Protein AF-A0A0M9ELW1-F1 (afdb_monomer_lite)

Organism: Fusarium langsethiae (NCBI:txid179993)

Structure (mmCIF, N/CA/C/O backbone):
data_AF-A0A0M9ELW1-F1
#
_entry.id   AF-A0A0M9ELW1-F1
#
loop_
_atom_site.group_PDB
_atom_site.id
_atom_site.type_symbol
_atom_site.label_atom_id
_atom_site.label_alt_id
_atom_site.label_comp_id
_atom_site.label_asym_id
_atom_site.label_entity_id
_atom_site.label_seq_id
_atom_site.pdbx_PDB_ins_code
_atom_site.Cartn_x
_atom_site.Cartn_y
_atom_site.Cartn_z
_atom_site.occupancy
_atom_site.B_iso_or_equiv
_atom_site.auth_seq_id
_atom_site.auth_comp_id
_atom_site.auth_asym_id
_atom_site.auth_atom_id
_atom_site.pdbx_PDB_model_num
ATOM 1 N N . MET A 1 1 ? -45.358 5.759 22.487 1.00 37.69 1 MET A N 1
ATOM 2 C CA . MET A 1 1 ? -43.994 6.216 22.149 1.00 37.69 1 MET A CA 1
ATOM 3 C C . MET A 1 1 ? -43.589 5.473 20.893 1.00 37.69 1 MET A C 1
ATOM 5 O O . MET A 1 1 ? -43.202 4.314 20.983 1.00 37.69 1 MET A O 1
ATOM 9 N N . ASP A 1 2 ? -43.796 6.100 19.737 1.00 40.03 2 ASP A N 1
ATOM 10 C CA . ASP A 1 2 ? -43.478 5.505 18.440 1.00 40.03 2 ASP A CA 1
ATOM 11 C C . ASP A 1 2 ? -41.964 5.425 18.257 1.00 40.03 2 ASP A C 1
ATOM 13 O O . ASP A 1 2 ? -41.260 6.438 18.272 1.00 40.03 2 ASP A O 1
ATOM 17 N N . ARG A 1 3 ? -41.457 4.200 18.097 1.00 43.09 3 ARG A N 1
ATOM 18 C CA . ARG A 1 3 ? -40.098 3.952 17.620 1.00 43.09 3 ARG A CA 1
ATOM 19 C C . ARG A 1 3 ? -40.069 4.390 16.154 1.00 43.09 3 ARG A C 1
ATOM 21 O O . ARG A 1 3 ? -40.705 3.751 15.320 1.00 43.09 3 ARG A O 1
ATOM 28 N N . LYS A 1 4 ? -39.380 5.496 15.844 1.00 44.09 4 LYS A N 1
ATOM 29 C CA . LYS A 1 4 ? -39.082 5.855 14.449 1.00 44.09 4 LYS A CA 1
ATOM 30 C C . LYS A 1 4 ? -38.393 4.654 13.784 1.00 44.09 4 LYS A C 1
ATOM 32 O O . LYS A 1 4 ? -37.505 4.083 14.420 1.00 44.09 4 LYS A O 1
ATOM 37 N N . PRO A 1 5 ? -38.780 4.269 12.558 1.00 45.03 5 PRO A N 1
ATOM 38 C CA . PRO A 1 5 ? -38.065 3.236 11.825 1.00 45.03 5 PRO A CA 1
ATOM 39 C C . PRO A 1 5 ? -36.621 3.706 11.638 1.00 45.03 5 PRO A C 1
ATOM 41 O O . PRO A 1 5 ? -36.382 4.806 11.135 1.00 45.03 5 PRO A O 1
ATOM 44 N N . GLU A 1 6 ? -35.675 2.909 12.124 1.00 52.41 6 GLU A N 1
ATOM 45 C CA . GLU A 1 6 ? -34.251 3.128 11.897 1.00 52.41 6 GLU A CA 1
ATOM 46 C C . GLU A 1 6 ? -34.032 3.019 10.384 1.00 52.41 6 GLU A C 1
ATOM 48 O O . GLU A 1 6 ? -34.334 1.991 9.778 1.00 52.41 6 GLU A O 1
ATOM 53 N N . LEU A 1 7 ? -33.647 4.129 9.750 1.00 54.28 7 LEU A N 1
ATOM 54 C CA . LEU A 1 7 ? -33.416 4.166 8.312 1.00 54.28 7 LEU A CA 1
ATOM 55 C C . LEU A 1 7 ? -32.200 3.279 8.025 1.00 54.28 7 LEU A C 1
ATOM 57 O O . LEU A 1 7 ? -31.106 3.591 8.495 1.00 54.28 7 LEU A O 1
ATOM 61 N N . ASP A 1 8 ? -32.387 2.193 7.278 1.00 60.75 8 ASP A N 1
ATOM 62 C CA . ASP A 1 8 ? -31.280 1.339 6.847 1.00 60.75 8 ASP A CA 1
ATOM 63 C C . ASP A 1 8 ? -30.426 2.088 5.809 1.00 60.75 8 ASP A C 1
ATOM 65 O O . ASP A 1 8 ? -30.716 2.128 4.610 1.00 60.75 8 ASP A O 1
ATOM 69 N N . ILE A 1 9 ? -29.403 2.771 6.320 1.00 64.69 9 ILE A N 1
ATOM 70 C CA . ILE A 1 9 ? -28.467 3.607 5.565 1.00 64.69 9 ILE A CA 1
ATOM 71 C C . ILE A 1 9 ? -27.374 2.796 4.862 1.00 64.69 9 ILE A C 1
ATOM 73 O O . ILE A 1 9 ? -26.646 3.372 4.053 1.00 64.69 9 ILE A O 1
ATOM 77 N N . ALA A 1 10 ? -27.287 1.478 5.084 1.00 59.66 10 ALA A N 1
ATOM 78 C CA . ALA A 1 10 ? -26.292 0.614 4.440 1.00 59.66 10 ALA A CA 1
ATOM 79 C C . ALA A 1 10 ? -26.394 0.613 2.909 1.00 59.66 10 ALA A C 1
ATOM 81 O O . ALA A 1 10 ? -25.396 0.446 2.216 1.00 59.66 10 ALA A O 1
ATOM 82 N N . ASN A 1 11 ? -27.580 0.897 2.365 1.00 60.06 11 ASN A N 1
ATOM 83 C CA . ASN A 1 11 ? -27.783 1.014 0.919 1.00 60.06 11 ASN A CA 1
ATOM 84 C C . ASN A 1 11 ? -27.235 2.318 0.310 1.00 60.06 11 ASN A C 1
ATOM 86 O O . ASN A 1 11 ? -27.166 2.435 -0.913 1.00 60.06 11 ASN A O 1
ATOM 90 N N . PHE A 1 12 ? -26.876 3.310 1.132 1.00 62.19 12 PHE A N 1
ATOM 91 C CA . PHE A 1 12 ? -26.510 4.659 0.682 1.00 62.19 12 PHE A CA 1
ATOM 92 C C . PHE A 1 12 ? -25.107 5.104 1.122 1.00 62.19 12 PHE A C 1
ATOM 94 O O . PHE A 1 12 ? -24.663 6.179 0.719 1.00 62.19 12 PHE A O 1
ATOM 101 N N . VAL A 1 13 ? -24.419 4.313 1.950 1.00 67.94 13 VAL A N 1
ATOM 102 C CA . VAL A 1 13 ? -23.147 4.667 2.601 1.00 67.94 13 VAL A CA 1
ATOM 103 C C . VAL A 1 13 ? -22.142 3.530 2.410 1.00 67.94 13 VAL A C 1
ATOM 105 O O . VAL A 1 13 ? -22.539 2.368 2.365 1.00 67.94 13 VAL A O 1
ATOM 108 N N . SER A 1 14 ? -20.849 3.851 2.282 1.00 60.88 14 SER A N 1
ATOM 109 C CA . SER A 1 14 ? -19.788 2.840 2.234 1.00 60.88 14 SER A CA 1
ATOM 110 C C . SER A 1 14 ? -19.774 2.006 3.521 1.00 60.88 14 SER A C 1
ATOM 112 O O . SER A 1 14 ? -19.946 2.520 4.629 1.00 60.88 14 SER A O 1
ATOM 114 N N . VAL A 1 15 ? -19.592 0.698 3.348 1.00 64.44 15 VAL A N 1
ATOM 115 C CA . VAL A 1 15 ? -19.399 -0.270 4.431 1.00 64.44 15 VAL A CA 1
ATOM 116 C C . VAL A 1 15 ? -17.934 -0.683 4.490 1.00 64.44 15 VAL A C 1
ATOM 118 O O . VAL A 1 15 ? -17.276 -0.781 3.452 1.00 64.44 15 VAL A O 1
ATOM 121 N N . ASP A 1 16 ? -17.423 -0.888 5.699 1.00 63.47 16 ASP A N 1
ATOM 122 C CA . ASP A 1 16 ? -16.046 -1.321 5.933 1.00 63.47 16 ASP A CA 1
ATOM 123 C C . ASP A 1 16 ? -15.840 -2.835 5.717 1.00 63.47 16 ASP A C 1
ATOM 125 O O . ASP A 1 16 ? -16.751 -3.561 5.314 1.00 63.47 16 ASP A O 1
ATOM 129 N N . ASP A 1 17 ? -14.625 -3.322 5.995 1.00 54.69 17 ASP A N 1
ATOM 130 C CA . ASP A 1 17 ? -14.229 -4.736 5.870 1.00 54.69 17 ASP A CA 1
ATOM 131 C C . ASP A 1 17 ? -15.099 -5.691 6.715 1.00 54.69 17 ASP A C 1
ATOM 133 O O . ASP A 1 17 ? -15.169 -6.885 6.419 1.00 54.69 17 ASP A O 1
ATOM 137 N N . SER A 1 18 ? -15.780 -5.174 7.744 1.00 59.97 18 SER A N 1
ATOM 138 C CA . SER A 1 18 ? -16.730 -5.908 8.588 1.00 59.97 18 SER A CA 1
ATOM 139 C C . SER A 1 18 ? -18.188 -5.796 8.130 1.00 59.97 18 SER A C 1
ATOM 141 O O . SER A 1 18 ? -19.053 -6.454 8.705 1.00 59.97 18 SER A O 1
ATOM 143 N N . GLY A 1 19 ? -18.470 -5.023 7.078 1.00 62.03 19 GLY A N 1
ATOM 144 C CA . GLY A 1 19 ? -19.820 -4.783 6.570 1.00 62.03 19 GLY A CA 1
ATOM 145 C C . GLY A 1 19 ? -20.595 -3.701 7.330 1.00 62.03 19 GLY A C 1
ATOM 146 O O . GLY A 1 19 ? -21.802 -3.578 7.131 1.00 62.03 19 GLY A O 1
ATOM 147 N N . GLU A 1 20 ? -19.932 -2.914 8.180 1.00 63.66 20 GLU A N 1
ATOM 148 C CA . GLU A 1 20 ? -20.555 -1.874 9.002 1.00 63.66 20 GLU A CA 1
ATOM 149 C C . GLU A 1 20 ? -20.472 -0.498 8.326 1.00 63.66 20 GLU A C 1
ATOM 151 O O . GLU A 1 20 ? -19.464 -0.138 7.715 1.00 63.66 20 GLU A O 1
ATOM 156 N N . THR A 1 21 ? -21.536 0.306 8.441 1.00 64.56 21 THR A N 1
ATOM 157 C CA . THR A 1 21 ? -21.545 1.692 7.945 1.00 64.56 21 THR A CA 1
ATOM 158 C C . THR A 1 21 ? -20.878 2.623 8.947 1.00 64.56 21 THR A C 1
ATOM 160 O O . THR A 1 21 ? -21.349 2.744 10.084 1.00 64.56 21 THR A O 1
ATOM 163 N N . ASN A 1 22 ? -19.861 3.365 8.512 1.00 65.88 22 ASN A N 1
ATOM 164 C CA . ASN A 1 22 ? -19.173 4.330 9.364 1.00 65.88 22 ASN A CA 1
ATOM 165 C C . ASN A 1 22 ? -19.540 5.778 9.008 1.00 65.88 22 ASN A C 1
ATOM 167 O O . ASN A 1 22 ? -19.619 6.165 7.845 1.00 65.88 22 ASN A O 1
ATOM 171 N N . SER A 1 23 ? -19.753 6.606 10.035 1.00 68.75 23 SER A N 1
ATOM 172 C CA . SER A 1 23 ? -19.953 8.054 9.897 1.00 68.75 23 SER A CA 1
ATOM 173 C C . SER A 1 23 ? -18.947 8.796 10.771 1.00 68.75 23 SER A C 1
ATOM 175 O O . SER A 1 23 ? -18.926 8.596 11.989 1.00 68.75 23 SER A O 1
ATOM 177 N N . PHE A 1 24 ? -18.141 9.671 10.172 1.00 72.44 24 PHE A N 1
ATOM 178 C CA . PHE A 1 24 ? -17.023 10.310 10.863 1.00 72.44 24 PHE A CA 1
ATOM 179 C C . PHE A 1 24 ? -17.321 11.768 11.223 1.00 72.44 24 PHE A C 1
ATOM 181 O O . PHE A 1 24 ? -17.518 12.613 10.351 1.00 72.44 24 PHE A O 1
ATOM 188 N N . GLY A 1 25 ? -17.315 12.049 12.528 1.00 69.69 25 GLY A N 1
ATOM 189 C CA . GLY A 1 25 ? -17.306 13.401 13.087 1.00 69.69 25 GLY A CA 1
ATOM 190 C C . GLY A 1 25 ? -18.585 14.234 12.889 1.00 69.69 25 GLY A C 1
ATOM 191 O O . GLY A 1 25 ? -19.488 13.858 12.145 1.00 69.69 25 GLY A O 1
ATOM 192 N N . PRO A 1 26 ? -18.661 15.408 13.540 1.00 67.56 26 PRO A N 1
ATOM 193 C CA . PRO A 1 26 ? -19.858 16.257 13.573 1.00 67.56 26 PRO A CA 1
ATOM 194 C C . PRO A 1 26 ? -20.234 16.881 12.221 1.00 67.56 26 PRO A C 1
ATOM 196 O O . PRO A 1 26 ? -21.348 17.372 12.068 1.00 67.56 26 PRO A O 1
ATOM 199 N N . SER A 1 27 ? -19.331 16.856 11.238 1.00 70.69 27 SER A N 1
ATOM 200 C CA . SER A 1 27 ? -19.594 17.337 9.877 1.00 70.69 27 SER A CA 1
ATOM 201 C C . SER A 1 27 ? -20.465 16.377 9.054 1.00 70.69 27 SER A C 1
ATOM 203 O O . SER A 1 27 ? -20.984 16.774 8.013 1.00 70.69 27 SER A O 1
ATOM 205 N N . SER A 1 28 ? -20.627 15.119 9.486 1.00 75.69 28 SER A N 1
ATOM 206 C CA . SER A 1 28 ? -21.486 14.146 8.808 1.00 75.69 28 SER A CA 1
ATOM 207 C C . SER A 1 28 ? -22.939 14.274 9.264 1.00 75.69 28 SER A C 1
ATOM 209 O O . SER A 1 28 ? -23.232 14.238 10.456 1.00 75.69 28 SER A O 1
ATOM 211 N N . ALA A 1 29 ? -23.878 14.324 8.315 1.00 71.88 29 ALA A N 1
ATOM 212 C CA . ALA A 1 29 ? -25.317 14.298 8.608 1.00 71.88 29 ALA A CA 1
ATOM 213 C C . ALA A 1 29 ? -25.785 12.977 9.255 1.00 71.88 29 ALA A C 1
ATOM 215 O O . ALA A 1 29 ? -26.884 12.910 9.802 1.00 71.88 29 ALA A O 1
ATOM 216 N N . LEU A 1 30 ? -24.953 11.934 9.188 1.00 72.75 30 LEU A N 1
ATOM 217 C CA . LEU A 1 30 ? -25.190 10.623 9.794 1.00 72.75 30 LEU A CA 1
ATOM 218 C C . LEU A 1 30 ? -24.556 10.495 11.185 1.00 72.75 30 LEU A C 1
ATOM 220 O O . LEU A 1 30 ? -24.739 9.480 11.856 1.00 72.75 30 LEU A O 1
ATOM 224 N N . TYR A 1 31 ? -23.815 11.513 11.631 1.00 67.88 31 TYR A N 1
ATOM 225 C CA . TYR A 1 31 ? -23.173 11.504 12.933 1.00 67.88 31 TYR A CA 1
ATOM 226 C C . TYR A 1 31 ? -24.215 11.497 14.047 1.00 67.88 31 TYR A C 1
ATOM 228 O O . TYR A 1 31 ? -24.987 12.443 14.207 1.00 67.88 31 TYR A O 1
ATOM 236 N N . ASN A 1 32 ? -24.215 10.431 14.847 1.00 68.19 32 ASN A N 1
ATOM 237 C CA . ASN A 1 32 ? -25.073 10.310 16.017 1.00 68.19 32 ASN A CA 1
ATOM 238 C C . ASN A 1 32 ? -24.249 10.500 17.309 1.00 68.19 32 ASN A C 1
ATOM 240 O O . ASN A 1 32 ? -23.558 9.565 17.733 1.00 68.19 32 ASN A O 1
ATOM 244 N N . PRO A 1 33 ? -24.355 11.663 17.984 1.00 59.62 33 PRO A N 1
ATOM 245 C CA . PRO A 1 33 ? -23.641 11.931 19.233 1.00 59.62 33 PRO A CA 1
ATOM 246 C C . PRO A 1 33 ? -24.034 10.980 20.370 1.00 59.62 33 PRO A C 1
ATOM 248 O O . PRO A 1 33 ? -23.264 10.786 21.298 1.00 59.62 33 PRO A O 1
ATOM 251 N N . ALA A 1 34 ? -25.221 10.367 20.321 1.00 58.03 34 ALA A N 1
ATOM 252 C CA . ALA A 1 34 ? -25.665 9.430 21.353 1.00 58.03 34 ALA A CA 1
ATOM 253 C C . ALA A 1 34 ? -25.007 8.044 21.219 1.00 58.03 34 ALA A C 1
ATOM 255 O O . ALA A 1 34 ? -24.846 7.345 22.217 1.00 58.03 34 ALA A O 1
ATOM 256 N N . ARG A 1 35 ? -24.608 7.650 19.998 1.00 56.53 35 ARG A N 1
ATOM 257 C CA . ARG A 1 35 ? -23.871 6.399 19.724 1.00 56.53 35 ARG A CA 1
ATOM 258 C C . ARG A 1 35 ? -22.390 6.550 20.096 1.00 56.53 35 ARG A C 1
ATOM 260 O O . ARG A 1 35 ? -21.769 5.623 20.604 1.00 56.53 35 ARG A O 1
ATOM 267 N N . ASN A 1 36 ? -21.859 7.758 19.918 1.00 52.06 36 ASN A N 1
ATOM 268 C CA . ASN A 1 36 ? -20.535 8.183 20.357 1.00 52.06 36 ASN A CA 1
ATOM 269 C C . ASN A 1 36 ? -20.651 8.955 21.680 1.00 52.06 36 ASN A C 1
ATOM 271 O O . ASN A 1 36 ? -20.461 10.167 21.704 1.00 52.06 36 ASN A O 1
ATOM 275 N N . GLY A 1 37 ? -21.018 8.252 22.760 1.00 45.81 37 GLY A N 1
ATOM 276 C CA . GLY A 1 37 ? -21.132 8.838 24.101 1.00 45.81 37 GLY A CA 1
ATOM 277 C C . GLY A 1 37 ? -19.870 9.610 24.524 1.00 45.81 37 GLY A C 1
ATOM 278 O O . GLY A 1 37 ? -18.810 9.391 23.937 1.00 45.81 37 GLY A O 1
ATOM 279 N N . PRO A 1 38 ? -19.974 10.508 25.527 1.00 42.91 38 PRO A N 1
ATOM 280 C CA . PRO A 1 38 ? -18.872 11.377 25.930 1.00 42.91 38 PRO A CA 1
ATOM 281 C C . PRO A 1 38 ? -17.619 10.542 26.169 1.00 42.91 38 PRO A C 1
ATOM 283 O O . PRO A 1 38 ? -17.693 9.549 26.899 1.00 42.91 38 PRO A O 1
ATOM 286 N N . ASP A 1 39 ? -16.511 10.944 25.538 1.00 46.88 39 ASP A N 1
ATOM 287 C CA . ASP A 1 39 ? -15.194 10.342 25.716 1.00 46.88 39 ASP A CA 1
ATOM 288 C C . ASP A 1 39 ? -14.916 10.257 27.214 1.00 46.88 39 ASP A C 1
ATOM 290 O O . ASP A 1 39 ? -14.542 11.236 27.865 1.00 46.88 39 ASP A O 1
ATOM 294 N N . LYS A 1 40 ? -15.142 9.080 27.805 1.00 42.59 40 LYS A N 1
ATOM 295 C CA . LYS A 1 40 ? -14.549 8.809 29.101 1.00 42.59 40 LYS A CA 1
ATOM 296 C C . LYS A 1 40 ? -13.057 8.809 28.817 1.00 42.59 40 LYS A C 1
ATOM 298 O O . LYS A 1 40 ? -12.644 8.041 27.944 1.00 42.59 40 LYS A O 1
ATOM 303 N N . PRO A 1 41 ? -12.255 9.640 29.503 1.00 41.84 41 PRO A N 1
ATOM 304 C CA . PRO A 1 41 ? -10.819 9.505 29.413 1.00 41.84 41 PRO A CA 1
ATOM 305 C C . PRO A 1 41 ? -10.528 8.073 29.842 1.00 41.84 41 PRO A C 1
ATOM 307 O O . PRO A 1 41 ? -10.702 7.713 31.007 1.00 41.84 41 PRO A O 1
ATOM 310 N N . THR A 1 42 ? -10.203 7.227 28.865 1.00 50.00 42 THR A N 1
ATOM 311 C CA . THR A 1 42 ? -9.715 5.886 29.135 1.00 50.00 42 THR A CA 1
ATOM 312 C C . THR A 1 42 ? -8.375 6.156 29.771 1.00 50.00 42 THR A C 1
ATOM 314 O O . THR A 1 42 ? -7.422 6.544 29.097 1.00 50.00 42 THR A O 1
ATOM 317 N N . GLN A 1 43 ? -8.360 6.147 31.100 1.00 47.75 43 GLN A N 1
ATOM 318 C CA . GLN A 1 43 ? -7.150 6.334 31.862 1.00 47.75 43 GLN A CA 1
ATOM 319 C C . GLN A 1 43 ? -6.269 5.160 31.456 1.00 47.75 43 GLN A C 1
ATOM 321 O O . GLN A 1 43 ? -6.557 4.014 31.790 1.00 47.75 43 GLN A O 1
ATOM 326 N N . CYS A 1 44 ? -5.301 5.453 30.593 1.00 54.88 44 CYS A N 1
ATOM 327 C CA . CYS A 1 44 ? -4.387 4.485 30.028 1.00 54.88 44 CYS A CA 1
ATOM 328 C C . CYS A 1 44 ? -3.550 3.960 31.196 1.00 54.88 44 CYS A C 1
ATOM 330 O O . CYS A 1 44 ? -2.597 4.608 31.627 1.00 54.88 44 CYS A O 1
ATOM 332 N N . ASP A 1 45 ? -3.999 2.862 31.802 1.00 68.56 45 ASP A N 1
ATOM 333 C CA . ASP A 1 45 ? -3.309 2.226 32.914 1.00 68.56 45 ASP A CA 1
ATOM 334 C C . ASP A 1 45 ? -1.946 1.765 32.388 1.00 68.56 45 ASP A C 1
ATOM 336 O O . ASP A 1 45 ? -1.873 1.034 31.395 1.00 68.56 45 ASP A O 1
ATOM 340 N N . SER A 1 46 ? -0.855 2.214 33.012 1.00 73.75 46 SER A N 1
ATOM 341 C CA . SER A 1 46 ? 0.507 1.839 32.607 1.00 73.75 46 SER A CA 1
ATOM 342 C C . SER A 1 46 ? 0.671 0.318 32.555 1.00 73.75 46 SER A C 1
ATOM 344 O O . SER A 1 46 ? 1.379 -0.206 31.696 1.00 73.75 46 SER A O 1
ATOM 346 N N . THR A 1 47 ? -0.063 -0.390 33.413 1.00 77.75 47 THR A N 1
ATOM 347 C CA . THR A 1 47 ? -0.138 -1.850 33.462 1.00 77.75 47 THR A CA 1
ATOM 348 C C . THR A 1 47 ? -0.792 -2.440 32.210 1.00 77.75 47 THR A C 1
ATOM 350 O O . THR A 1 47 ? -0.332 -3.448 31.677 1.00 77.75 47 THR A O 1
ATOM 353 N N . TRP A 1 48 ? -1.856 -1.811 31.702 1.00 77.06 48 TRP A N 1
ATOM 354 C CA . TRP A 1 48 ? -2.534 -2.246 30.479 1.00 77.06 48 TRP A CA 1
ATOM 355 C C . TRP A 1 48 ? -1.642 -2.056 29.250 1.00 77.06 4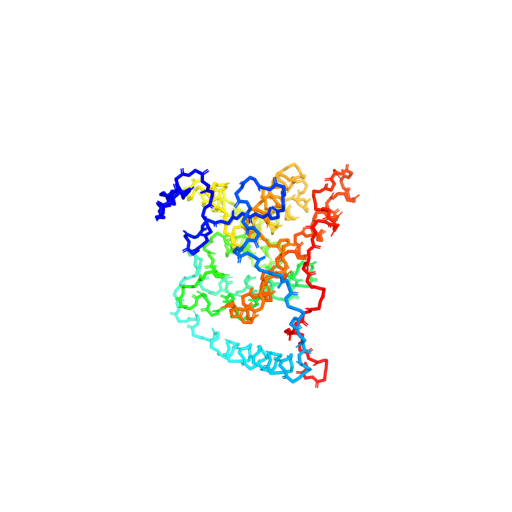8 TRP A C 1
ATOM 357 O O . TRP A 1 48 ? -1.510 -2.979 28.446 1.00 77.06 48 TRP A O 1
ATOM 367 N N . VAL A 1 49 ? -0.978 -0.900 29.141 1.00 78.50 49 VAL A N 1
ATOM 368 C CA . VAL A 1 49 ? -0.031 -0.616 28.050 1.00 78.50 49 VAL A CA 1
ATOM 369 C C . VAL A 1 49 ? 1.072 -1.667 28.014 1.00 78.50 49 VAL A C 1
ATOM 371 O O . VAL A 1 49 ? 1.366 -2.220 26.956 1.00 78.50 49 VAL A O 1
ATOM 374 N N . GLU A 1 50 ? 1.653 -1.980 29.170 1.00 81.62 50 GLU A N 1
ATOM 375 C CA . GLU A 1 50 ? 2.709 -2.982 29.290 1.00 81.62 50 GLU A CA 1
ATOM 376 C C . GLU A 1 50 ? 2.227 -4.385 28.886 1.00 81.62 50 GLU A C 1
ATOM 378 O O . GLU A 1 50 ? 2.904 -5.094 28.140 1.00 81.62 50 GLU A O 1
ATOM 383 N N . ASN A 1 51 ? 1.014 -4.773 29.285 1.00 82.31 51 ASN A N 1
ATOM 384 C CA . ASN A 1 51 ? 0.414 -6.044 28.872 1.00 82.31 51 ASN A CA 1
ATOM 385 C C . ASN A 1 51 ? 0.216 -6.127 27.350 1.00 82.31 51 ASN A C 1
ATOM 387 O O . ASN A 1 51 ? 0.486 -7.169 26.747 1.00 82.31 51 ASN A O 1
ATOM 391 N N . VAL A 1 52 ? -0.219 -5.033 26.716 1.00 81.94 52 VAL A N 1
ATOM 392 C CA . VAL A 1 52 ? -0.365 -4.957 25.257 1.00 81.94 52 VAL A CA 1
ATOM 393 C C . VAL A 1 52 ? 0.989 -5.113 24.564 1.00 81.94 52 VAL A C 1
ATOM 395 O O . VAL A 1 52 ? 1.104 -5.941 23.659 1.00 81.94 52 VAL A O 1
ATOM 398 N N . LYS A 1 53 ? 2.021 -4.389 25.018 1.00 83.25 53 LYS A N 1
ATOM 399 C CA . LYS A 1 53 ? 3.391 -4.502 24.485 1.00 83.25 53 LYS A CA 1
ATOM 400 C C . LYS A 1 53 ? 3.904 -5.939 24.564 1.00 83.25 53 LYS A C 1
ATOM 402 O O . LYS A 1 53 ? 4.319 -6.508 23.555 1.00 83.25 53 LYS A O 1
ATOM 407 N N . ASN A 1 54 ? 3.799 -6.557 25.740 1.00 83.50 54 ASN A N 1
ATOM 408 C CA . ASN A 1 54 ? 4.246 -7.931 25.963 1.00 83.50 54 ASN A CA 1
ATOM 409 C C . ASN A 1 54 ? 3.500 -8.933 25.072 1.00 83.50 54 ASN A C 1
ATOM 411 O O . ASN A 1 54 ? 4.120 -9.830 24.499 1.00 83.50 54 ASN A O 1
ATOM 415 N N . SER A 1 55 ? 2.189 -8.751 24.878 1.00 83.75 55 SER A N 1
ATOM 416 C CA . SER A 1 55 ? 1.413 -9.586 23.958 1.00 83.75 55 SER A CA 1
ATOM 417 C C . SER A 1 55 ? 1.859 -9.428 22.503 1.00 83.75 55 SER A C 1
ATOM 419 O O . SER A 1 55 ? 1.944 -10.431 21.796 1.00 83.75 55 SER A O 1
ATOM 421 N N . LEU A 1 56 ? 2.133 -8.204 22.041 1.00 83.88 56 LEU A N 1
ATOM 422 C CA . LEU A 1 56 ? 2.590 -7.948 20.671 1.00 83.88 56 LEU A CA 1
ATOM 423 C C . LEU A 1 56 ? 3.970 -8.567 20.420 1.00 83.88 56 LEU A C 1
ATOM 425 O O . LEU A 1 56 ? 4.166 -9.225 19.399 1.00 83.88 56 LEU A O 1
ATOM 429 N N . ILE A 1 57 ? 4.895 -8.439 21.375 1.00 84.31 57 ILE A N 1
ATOM 430 C CA . ILE A 1 57 ? 6.235 -9.042 21.301 1.00 84.31 57 ILE A CA 1
ATOM 431 C C . ILE A 1 57 ? 6.142 -10.573 21.258 1.00 84.31 57 ILE A C 1
ATOM 433 O O . ILE A 1 57 ? 6.755 -11.208 20.396 1.00 84.31 57 ILE A O 1
ATOM 437 N N . ALA A 1 58 ? 5.347 -11.177 22.147 1.00 82.62 58 ALA A N 1
ATOM 438 C CA . ALA A 1 58 ? 5.157 -12.625 22.177 1.00 82.62 58 ALA A CA 1
ATOM 439 C C . ALA A 1 58 ? 4.546 -13.145 20.865 1.00 82.62 58 ALA A C 1
ATOM 441 O O . ALA A 1 58 ? 5.041 -14.117 20.289 1.00 82.62 58 ALA A O 1
ATOM 442 N N . ASN A 1 59 ? 3.521 -12.460 20.346 1.00 82.75 59 ASN A N 1
ATOM 443 C CA . ASN A 1 59 ? 2.910 -12.796 19.062 1.00 82.75 59 ASN A CA 1
ATOM 444 C C . ASN A 1 59 ? 3.918 -12.678 17.913 1.00 82.75 59 ASN A C 1
ATOM 446 O O . ASN A 1 59 ? 3.997 -13.582 17.083 1.00 82.75 59 ASN A O 1
ATOM 450 N N . ALA A 1 60 ? 4.731 -11.619 17.881 1.00 83.06 60 ALA A N 1
ATOM 451 C CA . ALA A 1 60 ? 5.757 -11.436 16.859 1.00 83.06 60 ALA A CA 1
ATOM 452 C C . ALA A 1 60 ? 6.791 -12.574 16.854 1.00 83.06 60 ALA A C 1
ATOM 454 O O . ALA A 1 60 ? 7.121 -13.099 15.787 1.00 83.06 60 ALA A O 1
ATOM 455 N N . ALA A 1 61 ? 7.260 -12.997 18.032 1.00 82.44 61 ALA A N 1
ATOM 456 C CA . ALA A 1 61 ? 8.197 -14.111 18.165 1.00 82.44 61 ALA A CA 1
ATOM 457 C C . ALA A 1 61 ? 7.589 -15.442 17.683 1.00 82.44 61 ALA A C 1
ATOM 459 O O . ALA A 1 61 ? 8.231 -16.183 16.934 1.00 82.44 61 ALA A O 1
ATOM 460 N N . LEU A 1 62 ? 6.334 -15.719 18.056 1.00 81.94 62 LEU A N 1
ATOM 461 C CA . LEU A 1 62 ? 5.609 -16.914 17.618 1.00 81.94 62 LEU A CA 1
ATOM 462 C C . LEU A 1 62 ? 5.414 -16.937 16.101 1.00 81.94 62 LEU A C 1
ATOM 464 O O . LEU A 1 62 ? 5.725 -17.941 15.463 1.00 81.94 62 LEU A O 1
ATOM 468 N N . GLN A 1 63 ? 4.950 -15.834 15.508 1.00 80.75 63 GLN A N 1
ATOM 469 C CA . GLN A 1 63 ? 4.727 -15.772 14.062 1.00 80.75 63 GLN A CA 1
ATOM 470 C C . GLN A 1 63 ? 6.026 -15.948 13.281 1.00 80.75 63 GLN A C 1
ATOM 472 O O . GLN A 1 63 ? 6.043 -16.686 12.300 1.00 80.75 63 GLN A O 1
ATOM 477 N N . ARG A 1 64 ? 7.135 -15.367 13.760 1.00 80.38 64 ARG A N 1
ATOM 478 C CA . ARG A 1 64 ? 8.455 -15.562 13.150 1.00 80.38 64 ARG A CA 1
ATOM 479 C C . ARG A 1 64 ? 8.878 -17.028 13.156 1.00 80.38 64 ARG A C 1
ATOM 481 O O . ARG A 1 64 ? 9.436 -17.500 12.169 1.00 80.38 64 ARG A O 1
ATOM 488 N N . HIS A 1 65 ? 8.607 -17.752 14.244 1.00 79.12 65 HIS A N 1
ATOM 489 C CA . HIS A 1 65 ? 8.869 -19.186 14.288 1.00 79.12 65 HIS A CA 1
ATOM 490 C C . HIS A 1 65 ? 8.026 -19.926 13.252 1.00 79.12 65 HIS A C 1
ATOM 492 O O . HIS A 1 65 ? 8.552 -20.800 12.590 1.00 79.12 65 HIS A O 1
ATOM 498 N N . LEU A 1 66 ? 6.760 -19.567 13.052 1.00 79.62 66 LEU A N 1
ATOM 499 C CA . LEU A 1 66 ? 5.884 -20.274 12.117 1.00 79.62 66 LEU A CA 1
ATOM 500 C C . LEU A 1 66 ? 6.253 -20.069 10.640 1.00 79.62 66 LEU A C 1
ATOM 502 O O . LEU A 1 66 ? 5.847 -20.888 9.816 1.00 79.62 66 LEU A O 1
ATOM 506 N N . GLU A 1 67 ? 7.045 -19.050 10.283 1.00 82.06 67 GLU A N 1
ATOM 507 C CA . GLU A 1 67 ? 7.383 -18.711 8.888 1.00 82.06 67 GLU A CA 1
ATOM 508 C C . GLU A 1 67 ? 7.973 -19.890 8.086 1.00 82.06 67 GLU A C 1
ATOM 510 O O . GLU A 1 67 ? 7.732 -19.971 6.880 1.00 82.06 67 GLU A O 1
ATOM 515 N N . TYR A 1 68 ? 8.656 -20.859 8.722 1.00 79.94 68 TYR A N 1
ATOM 516 C CA . TYR A 1 68 ? 9.187 -22.047 8.023 1.00 79.94 68 TYR A CA 1
ATOM 517 C C . TYR A 1 68 ? 8.097 -22.868 7.320 1.00 79.94 68 TYR A C 1
ATOM 519 O O . TYR A 1 68 ? 8.378 -23.567 6.346 1.00 79.94 68 TYR A O 1
ATOM 527 N N . GLY A 1 69 ? 6.850 -22.803 7.802 1.00 83.50 69 GLY A N 1
ATOM 528 C CA . GLY A 1 69 ? 5.721 -23.518 7.217 1.00 83.50 69 GLY A CA 1
ATOM 529 C C . GLY A 1 69 ? 5.405 -23.070 5.790 1.00 83.50 69 GLY A C 1
ATOM 530 O O . GLY A 1 69 ? 4.954 -23.888 4.990 1.00 83.50 69 GLY A O 1
ATOM 531 N N . LEU A 1 70 ? 5.715 -21.815 5.443 1.00 84.12 70 LEU A N 1
ATOM 532 C CA . LEU A 1 70 ? 5.434 -21.242 4.123 1.00 84.12 70 LEU A CA 1
ATOM 533 C C . LEU A 1 70 ? 6.211 -21.934 3.002 1.00 84.12 70 LEU A C 1
ATOM 535 O O . LEU A 1 70 ? 5.690 -22.075 1.899 1.00 84.12 70 LEU A O 1
ATOM 539 N N . MET A 1 71 ? 7.405 -22.454 3.303 1.00 83.81 71 MET A N 1
ATOM 540 C CA . MET A 1 71 ? 8.258 -23.161 2.338 1.00 83.81 71 MET A CA 1
ATOM 541 C C . MET A 1 71 ? 7.638 -24.471 1.828 1.00 83.81 71 MET A C 1
ATOM 543 O O . MET A 1 71 ? 8.112 -25.037 0.849 1.00 83.81 71 MET A O 1
ATOM 547 N N . LYS A 1 72 ? 6.571 -24.966 2.472 1.00 87.62 72 LYS A N 1
ATOM 548 C CA . LYS A 1 72 ? 5.835 -26.159 2.026 1.00 87.62 72 LYS A CA 1
ATOM 549 C C . LYS A 1 72 ? 4.912 -25.883 0.837 1.00 87.62 72 LYS A C 1
ATOM 551 O O . LYS A 1 72 ? 4.525 -26.824 0.148 1.00 87.62 72 LYS A O 1
ATOM 556 N N . HIS A 1 73 ? 4.529 -24.629 0.604 1.00 88.12 73 HIS A N 1
ATOM 557 C CA . HIS A 1 73 ? 3.695 -24.262 -0.537 1.00 88.12 73 HIS A CA 1
ATOM 558 C C . HIS A 1 73 ? 4.546 -24.175 -1.805 1.00 88.12 73 HIS A C 1
ATOM 560 O O . HIS A 1 73 ? 5.679 -23.704 -1.761 1.00 88.12 73 HIS A O 1
ATOM 566 N N . SER A 1 74 ? 4.002 -24.582 -2.953 1.00 92.19 74 SER A N 1
ATOM 567 C CA . SER A 1 74 ? 4.691 -24.453 -4.247 1.00 92.19 74 SER A CA 1
ATOM 568 C C . SER A 1 74 ? 4.736 -23.005 -4.745 1.00 92.19 74 SER A C 1
ATOM 570 O O . SER A 1 74 ? 5.717 -22.585 -5.362 1.00 92.19 74 SER A O 1
ATOM 572 N N . THR A 1 75 ? 3.683 -22.234 -4.462 1.00 94.44 75 THR A N 1
ATOM 573 C CA . THR A 1 75 ? 3.560 -20.833 -4.873 1.00 94.44 75 THR A CA 1
ATOM 574 C C . THR A 1 75 ? 2.920 -19.967 -3.797 1.00 94.44 75 THR A C 1
ATOM 576 O O . THR A 1 75 ? 2.008 -20.416 -3.103 1.00 94.44 75 THR A O 1
ATOM 579 N N . ILE A 1 76 ? 3.300 -18.692 -3.763 1.00 93.69 76 ILE A N 1
ATOM 580 C CA . ILE A 1 76 ? 2.684 -17.629 -2.969 1.00 93.69 76 ILE A CA 1
ATOM 581 C C . ILE A 1 76 ? 2.184 -16.547 -3.930 1.00 93.69 76 ILE A C 1
ATOM 583 O O . ILE A 1 76 ? 2.965 -15.986 -4.694 1.00 93.69 76 ILE A O 1
ATOM 587 N N . ALA A 1 77 ? 0.879 -16.254 -3.909 1.00 92.44 77 ALA A N 1
ATOM 588 C CA . ALA A 1 77 ? 0.251 -15.246 -4.779 1.00 92.44 77 ALA A CA 1
ATOM 589 C C . ALA A 1 77 ? 0.559 -15.419 -6.287 1.00 92.44 77 ALA A C 1
ATOM 591 O O . ALA A 1 77 ? 0.648 -14.437 -7.024 1.00 92.44 77 ALA A O 1
ATOM 592 N N . GLY A 1 78 ? 0.711 -16.670 -6.740 1.00 91.75 78 GLY A N 1
ATOM 593 C CA . GLY A 1 78 ? 1.044 -17.018 -8.128 1.00 91.75 78 GLY A CA 1
ATOM 594 C C . GLY A 1 78 ? 2.542 -16.997 -8.461 1.00 91.75 78 GLY A C 1
ATOM 595 O O . GLY A 1 78 ? 2.904 -17.219 -9.610 1.00 91.75 78 GLY A O 1
ATOM 596 N N . VAL A 1 79 ? 3.412 -16.758 -7.476 1.00 95.44 79 VAL A N 1
ATOM 597 C CA . VAL A 1 79 ? 4.874 -16.692 -7.635 1.00 95.44 79 VAL A CA 1
ATOM 598 C C . VAL A 1 79 ? 5.518 -17.914 -6.979 1.00 95.44 79 VAL A C 1
ATOM 600 O O . VAL A 1 79 ? 5.070 -18.288 -5.894 1.00 95.44 79 VAL A O 1
ATOM 603 N N . PRO A 1 80 ? 6.564 -18.536 -7.560 1.00 95.81 80 PRO A N 1
ATOM 604 C CA . PRO A 1 80 ? 7.300 -19.606 -6.890 1.00 95.81 80 PRO A CA 1
ATOM 605 C C . PRO A 1 80 ? 7.729 -19.188 -5.482 1.00 95.81 80 PRO A C 1
ATOM 607 O O . PRO A 1 80 ? 8.286 -18.103 -5.302 1.00 95.81 80 PRO A O 1
ATOM 610 N N . THR A 1 81 ? 7.467 -20.040 -4.489 1.00 95.06 81 THR A N 1
ATOM 611 C CA . THR A 1 81 ? 7.651 -19.706 -3.066 1.00 95.06 81 THR A CA 1
ATOM 612 C C . THR A 1 81 ? 9.055 -19.198 -2.747 1.00 95.06 81 THR A C 1
ATOM 614 O O . THR A 1 81 ? 9.192 -18.203 -2.043 1.00 95.06 81 THR A O 1
ATOM 617 N N . GLU A 1 82 ? 10.092 -19.798 -3.334 1.00 94.88 82 GLU A N 1
ATOM 618 C CA . GLU A 1 82 ? 11.486 -19.353 -3.179 1.00 94.88 82 GLU A CA 1
ATOM 619 C C . GLU A 1 82 ? 11.703 -17.896 -3.607 1.00 94.88 82 GLU A C 1
ATOM 621 O O . GLU A 1 82 ? 12.375 -17.121 -2.923 1.00 94.88 82 GLU A O 1
ATOM 626 N N . LEU A 1 83 ? 11.127 -17.504 -4.746 1.00 95.94 83 LEU A N 1
ATOM 627 C CA . LEU A 1 83 ? 11.236 -16.139 -5.245 1.00 95.94 83 LEU A CA 1
ATOM 628 C C . LEU A 1 83 ? 10.374 -15.178 -4.416 1.00 95.94 83 LEU A C 1
ATOM 630 O O . LEU A 1 83 ? 10.829 -14.088 -4.065 1.00 95.94 83 LEU A O 1
ATOM 634 N N . ALA A 1 84 ? 9.154 -15.583 -4.064 1.00 96.00 84 ALA A N 1
ATOM 635 C CA . ALA A 1 84 ? 8.263 -14.786 -3.227 1.00 96.00 84 ALA A CA 1
ATOM 636 C C . ALA A 1 84 ? 8.893 -14.485 -1.857 1.00 96.00 84 ALA A C 1
ATOM 638 O O . ALA A 1 84 ? 8.924 -13.331 -1.431 1.00 96.00 84 ALA A O 1
ATOM 639 N N . MET A 1 85 ? 9.463 -15.498 -1.199 1.00 94.12 85 MET A N 1
ATOM 640 C CA . MET A 1 85 ? 10.141 -15.350 0.089 1.00 94.12 85 MET A CA 1
ATOM 641 C C . MET A 1 85 ? 11.400 -14.488 -0.018 1.00 94.12 85 MET A C 1
ATOM 643 O O . MET A 1 85 ? 11.638 -13.652 0.850 1.00 94.12 85 MET A O 1
ATOM 647 N N . HIS A 1 86 ? 12.174 -14.618 -1.101 1.00 94.75 86 HIS A 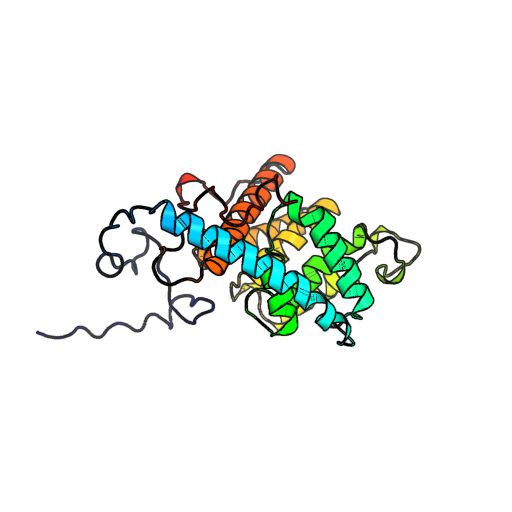N 1
ATOM 648 C CA . HIS A 1 86 ? 13.306 -13.725 -1.379 1.00 94.75 86 HIS A CA 1
ATOM 649 C C . HIS A 1 86 ? 12.877 -12.252 -1.459 1.00 94.75 86 HIS A C 1
ATOM 651 O O . HIS A 1 86 ? 13.482 -11.395 -0.816 1.00 94.75 86 HIS A O 1
ATOM 657 N N . LEU A 1 87 ? 11.806 -11.949 -2.197 1.00 95.12 87 LEU A N 1
ATOM 658 C CA . LEU A 1 87 ? 11.284 -10.584 -2.321 1.00 95.12 87 LEU A CA 1
ATOM 659 C C . LEU A 1 87 ? 10.667 -10.065 -1.011 1.00 95.12 87 LEU A C 1
ATOM 661 O O . LEU A 1 87 ? 10.852 -8.894 -0.684 1.00 95.12 87 LEU A O 1
ATOM 665 N N . LEU A 1 88 ? 9.989 -10.920 -0.239 1.00 93.06 88 LEU A N 1
ATOM 666 C CA . LEU A 1 88 ? 9.484 -10.572 1.095 1.00 93.06 88 LEU A CA 1
ATOM 667 C C . LEU A 1 88 ? 10.627 -10.247 2.060 1.00 93.06 88 LEU A C 1
ATOM 669 O O . LEU A 1 88 ? 10.557 -9.246 2.765 1.00 93.06 88 LEU A O 1
ATOM 673 N N . ASN A 1 89 ? 11.709 -11.027 2.058 1.00 91.19 89 ASN A N 1
ATOM 674 C CA . ASN A 1 89 ? 12.880 -10.735 2.885 1.00 91.19 89 ASN A CA 1
ATOM 675 C C . ASN A 1 89 ? 13.506 -9.382 2.519 1.00 91.19 89 ASN A C 1
ATOM 677 O O . ASN A 1 89 ? 13.752 -8.569 3.405 1.00 91.19 89 ASN A O 1
ATOM 681 N N . LEU A 1 90 ? 13.643 -9.075 1.222 1.00 91.88 90 LEU A N 1
ATOM 682 C CA . LEU A 1 90 ? 14.092 -7.750 0.773 1.00 91.88 90 LEU A CA 1
ATOM 683 C C . LEU A 1 90 ? 13.181 -6.612 1.265 1.00 91.88 90 LEU A C 1
ATOM 685 O O . LEU A 1 90 ? 13.674 -5.531 1.597 1.00 91.88 90 LEU A O 1
ATOM 689 N N . HIS A 1 91 ? 11.867 -6.840 1.322 1.00 90.94 91 HIS A N 1
ATOM 690 C CA . HIS A 1 91 ? 10.905 -5.875 1.858 1.00 90.94 91 HIS A CA 1
ATOM 691 C C . HIS A 1 91 ? 11.126 -5.626 3.353 1.00 90.94 91 HIS A C 1
ATOM 693 O O . HIS A 1 91 ? 11.219 -4.470 3.777 1.00 90.94 91 HIS A O 1
ATOM 699 N N . TRP A 1 92 ? 11.272 -6.697 4.137 1.00 86.31 92 TRP A N 1
ATOM 700 C CA . TRP A 1 92 ? 11.504 -6.617 5.581 1.00 86.31 92 TRP A CA 1
ATOM 701 C C . TRP A 1 92 ? 12.834 -5.951 5.927 1.00 86.31 92 TRP A C 1
ATOM 703 O O . TRP A 1 92 ? 12.869 -5.133 6.841 1.00 86.31 92 TRP A O 1
ATOM 713 N N . ASP A 1 93 ? 13.889 -6.242 5.167 1.00 82.31 93 ASP A N 1
ATOM 714 C CA . ASP A 1 93 ? 15.238 -5.743 5.442 1.00 82.31 93 ASP A CA 1
ATOM 715 C C . ASP A 1 93 ? 15.445 -4.283 5.001 1.00 82.31 93 ASP A C 1
ATOM 717 O O . ASP A 1 93 ? 16.346 -3.607 5.495 1.00 82.31 93 ASP A O 1
ATOM 721 N N . ARG A 1 94 ? 14.646 -3.774 4.047 1.00 70.44 94 ARG A N 1
ATOM 722 C CA . ARG A 1 94 ? 14.845 -2.428 3.471 1.00 70.44 94 ARG A CA 1
ATOM 723 C C . ARG A 1 94 ? 13.650 -1.499 3.609 1.00 70.44 94 ARG A C 1
ATOM 725 O O . ARG A 1 94 ? 13.791 -0.382 4.096 1.00 70.44 94 ARG A O 1
ATOM 732 N N . GLN A 1 95 ? 12.492 -1.915 3.104 1.00 58.72 95 GLN A N 1
ATOM 733 C CA . GLN A 1 95 ? 11.348 -1.020 2.892 1.00 58.72 95 GLN A CA 1
ATOM 734 C C . GLN A 1 95 ? 10.480 -0.859 4.141 1.00 58.72 95 GLN A C 1
ATOM 736 O O . GLN A 1 95 ? 9.826 0.176 4.290 1.00 58.72 95 GLN A O 1
ATOM 741 N N . HIS A 1 96 ? 10.543 -1.811 5.081 1.00 55.75 96 HIS A N 1
ATOM 742 C CA . HIS A 1 96 ? 9.913 -1.660 6.393 1.00 55.75 96 HIS A CA 1
ATOM 743 C C . HIS A 1 96 ? 10.353 -0.354 7.077 1.00 55.75 96 HIS A C 1
ATOM 745 O O . HIS A 1 96 ? 9.528 0.325 7.675 1.00 55.75 96 HIS A O 1
ATOM 751 N N . HIS A 1 97 ? 11.606 0.073 6.895 1.00 51.66 97 HIS A N 1
ATOM 752 C CA . HIS A 1 97 ? 12.148 1.268 7.543 1.00 51.66 97 HIS A CA 1
ATOM 753 C C . HIS A 1 97 ? 11.752 2.605 6.898 1.00 51.66 97 HIS A C 1
ATOM 755 O O . HIS A 1 97 ? 11.825 3.627 7.573 1.00 51.66 97 HIS A O 1
ATOM 761 N N . THR A 1 98 ? 11.343 2.641 5.621 1.00 56.53 98 THR A N 1
ATOM 762 C CA . THR A 1 98 ? 11.070 3.923 4.937 1.00 56.53 98 THR A CA 1
ATOM 763 C C . THR A 1 98 ? 9.657 4.444 5.194 1.00 56.53 98 THR A C 1
ATOM 765 O O . THR A 1 98 ? 9.486 5.642 5.398 1.00 56.53 98 THR A O 1
ATOM 768 N N . PHE A 1 99 ? 8.649 3.566 5.212 1.00 68.31 99 PHE A N 1
ATOM 769 C CA . PHE A 1 99 ? 7.246 3.981 5.370 1.00 68.31 99 PHE A CA 1
ATOM 770 C C . PHE A 1 99 ? 6.472 3.201 6.441 1.00 68.31 99 PHE A C 1
ATOM 772 O O . PHE A 1 99 ? 5.349 3.580 6.751 1.00 68.31 99 PHE A O 1
ATOM 779 N N . LEU A 1 100 ? 7.034 2.113 6.992 1.00 76.44 100 LEU A N 1
ATOM 780 C CA . LEU A 1 100 ? 6.411 1.262 8.025 1.00 76.44 100 LEU A CA 1
ATOM 781 C C . LEU A 1 100 ? 4.982 0.770 7.700 1.00 76.44 100 LEU A C 1
ATOM 783 O O . LEU A 1 100 ? 4.255 0.362 8.600 1.00 76.44 100 LEU A O 1
ATOM 787 N N . LEU A 1 101 ? 4.602 0.721 6.417 1.00 87.25 101 LEU A N 1
ATOM 788 C CA . LEU A 1 101 ? 3.240 0.418 5.937 1.00 87.25 101 LEU A CA 1
ATOM 789 C C . LEU A 1 101 ? 2.741 -1.003 6.238 1.00 87.25 101 LEU A C 1
ATOM 791 O O . LEU A 1 101 ? 1.577 -1.313 6.022 1.00 87.25 101 LEU A O 1
ATOM 795 N N . THR A 1 102 ? 3.621 -1.892 6.683 1.00 88.81 102 THR A N 1
ATOM 796 C CA . THR A 1 102 ? 3.338 -3.322 6.845 1.00 88.81 102 THR A CA 1
ATOM 797 C C . THR A 1 102 ? 3.798 -3.794 8.209 1.00 88.81 102 THR A C 1
ATOM 799 O O . THR A 1 102 ? 4.917 -3.468 8.599 1.00 88.81 102 THR A O 1
ATOM 802 N N . TYR A 1 103 ? 3.007 -4.630 8.879 1.00 88.00 103 TYR A N 1
ATOM 803 C CA . TYR A 1 103 ? 3.392 -5.298 10.121 1.00 88.00 103 TYR A CA 1
ATOM 804 C C . TYR A 1 103 ? 3.725 -6.768 9.840 1.00 88.00 103 TYR A C 1
ATOM 806 O O . TYR A 1 103 ? 2.832 -7.564 9.551 1.00 88.00 103 TYR A O 1
ATOM 814 N N . ARG A 1 104 ? 5.019 -7.127 9.874 1.00 87.75 104 ARG A N 1
ATOM 815 C CA . ARG A 1 104 ? 5.501 -8.459 9.456 1.00 87.75 104 ARG A CA 1
ATOM 816 C C . ARG A 1 104 ? 4.765 -9.611 10.158 1.00 87.75 104 ARG A C 1
ATOM 818 O O . ARG A 1 104 ? 4.332 -10.498 9.431 1.00 87.75 104 ARG A O 1
ATOM 825 N N . PRO A 1 105 ? 4.567 -9.621 11.493 1.00 87.62 105 PRO A N 1
ATOM 826 C CA . PRO A 1 105 ? 3.874 -10.727 12.155 1.00 87.62 105 PRO A CA 1
ATOM 827 C C . PRO A 1 105 ? 2.479 -10.998 11.584 1.00 87.62 105 PRO A C 1
ATOM 829 O O . PRO A 1 105 ? 2.172 -12.142 11.257 1.00 87.62 105 PRO A O 1
ATOM 832 N N . ALA A 1 106 ? 1.673 -9.952 11.378 1.00 88.75 106 ALA A N 1
ATOM 833 C CA . ALA A 1 106 ? 0.340 -10.098 10.800 1.00 88.75 106 ALA A CA 1
ATOM 834 C C . ALA A 1 106 ? 0.387 -10.523 9.330 1.00 88.75 106 ALA A C 1
ATOM 836 O O . ALA A 1 106 ? -0.319 -11.448 8.945 1.00 88.75 106 ALA A O 1
ATOM 837 N N . VAL A 1 107 ? 1.252 -9.907 8.514 1.00 90.06 107 VAL A N 1
ATOM 838 C CA . VAL A 1 107 ? 1.372 -10.262 7.088 1.00 90.06 107 VAL A CA 1
ATOM 839 C C . VAL A 1 107 ? 1.792 -11.724 6.920 1.00 90.06 107 VAL A C 1
ATOM 841 O O . VAL A 1 107 ? 1.202 -12.440 6.115 1.00 90.06 107 VAL A O 1
ATOM 844 N N . MET A 1 108 ? 2.786 -12.180 7.686 1.00 89.25 108 MET A N 1
ATOM 845 C CA . MET A 1 108 ? 3.315 -13.543 7.589 1.00 89.25 108 MET A CA 1
ATOM 846 C C . MET A 1 108 ? 2.329 -14.586 8.129 1.00 89.25 108 MET A C 1
ATOM 848 O O . MET A 1 108 ? 2.201 -15.655 7.535 1.00 89.25 108 MET A O 1
ATOM 852 N N . ARG A 1 109 ? 1.585 -14.268 9.196 1.00 88.62 109 ARG A N 1
ATOM 853 C CA . ARG A 1 109 ? 0.479 -15.104 9.685 1.00 88.62 109 ARG A CA 1
ATOM 854 C C . ARG A 1 109 ? -0.617 -15.250 8.635 1.00 88.62 109 ARG A C 1
ATOM 856 O O . ARG A 1 109 ? -1.046 -16.357 8.315 1.00 88.62 109 ARG A O 1
ATOM 863 N N . ASP A 1 110 ? -1.076 -14.125 8.102 1.00 90.69 110 ASP A N 1
ATOM 864 C CA . ASP A 1 110 ? -2.200 -14.078 7.173 1.00 90.69 110 ASP A CA 1
ATOM 865 C C . ASP A 1 110 ? -1.832 -14.706 5.821 1.00 90.69 110 ASP A C 1
ATOM 867 O O . ASP A 1 110 ? -2.711 -15.188 5.112 1.00 90.69 110 ASP A O 1
ATOM 871 N N . LEU A 1 111 ? -0.536 -14.795 5.501 1.00 88.06 111 LEU A N 1
ATOM 872 C CA . LEU A 1 111 ? -0.019 -15.567 4.373 1.00 88.06 111 LEU A CA 1
ATOM 873 C C . LEU A 1 111 ? -0.253 -17.081 4.525 1.00 88.06 111 LEU A C 1
ATOM 875 O O . LEU A 1 111 ? -0.447 -17.766 3.525 1.00 88.06 111 LEU A O 1
ATOM 879 N N . GLN A 1 112 ? -0.235 -17.604 5.757 1.00 84.56 112 GLN A N 1
ATOM 880 C CA . GLN A 1 112 ? -0.475 -19.024 6.050 1.00 84.56 112 GLN A CA 1
ATOM 881 C C . GLN A 1 112 ? -1.962 -19.348 6.166 1.00 84.56 112 GLN A C 1
ATOM 883 O O . GLN A 1 112 ? -2.418 -20.378 5.675 1.00 84.56 112 GLN A O 1
ATOM 888 N N . CYS A 1 113 ? -2.713 -18.473 6.835 1.00 81.19 113 CYS A N 1
ATOM 889 C CA . CYS A 1 113 ? -4.094 -18.744 7.232 1.00 81.19 113 CYS A CA 1
ATOM 890 C C . CYS A 1 113 ? -5.144 -18.002 6.395 1.00 81.19 113 CYS A C 1
ATOM 892 O O . CYS A 1 113 ? -6.327 -18.158 6.668 1.00 81.19 113 CYS A O 1
ATOM 894 N N . THR A 1 114 ? -4.738 -17.230 5.380 1.00 80.25 114 THR A N 1
ATOM 895 C CA . THR A 1 114 ? -5.611 -16.339 4.592 1.00 80.25 114 THR A CA 1
ATOM 896 C C . THR A 1 114 ? -6.369 -15.349 5.485 1.00 80.25 114 THR A C 1
ATOM 898 O O . THR A 1 114 ? -7.533 -15.554 5.819 1.00 80.25 114 THR A O 1
ATOM 901 N N . GLY A 1 115 ? -5.689 -14.279 5.903 1.00 85.62 115 GLY A N 1
ATOM 902 C CA . GLY A 1 115 ? -6.262 -13.233 6.764 1.00 85.62 115 GLY A CA 1
ATOM 903 C C . GLY A 1 115 ? -6.412 -11.863 6.091 1.00 85.62 115 GLY A C 1
ATOM 904 O O . GLY A 1 115 ? -6.057 -11.673 4.928 1.00 85.62 115 GLY A O 1
ATOM 905 N N . GLN A 1 116 ? -6.956 -10.897 6.834 1.00 88.06 116 GLN A N 1
ATOM 906 C CA . GLN A 1 116 ? -7.349 -9.576 6.323 1.00 88.06 116 GLN A CA 1
ATOM 907 C C . GLN A 1 116 ? -6.177 -8.629 6.016 1.00 88.06 116 GLN A C 1
ATOM 909 O O . GLN A 1 116 ? -6.336 -7.679 5.251 1.00 88.06 116 GLN A O 1
ATOM 914 N N . TYR A 1 117 ? -4.990 -8.877 6.574 1.00 90.69 117 TYR A N 1
ATOM 915 C CA . TYR A 1 117 ? -3.811 -8.017 6.425 1.00 90.69 117 TYR A CA 1
ATOM 916 C C . TYR A 1 117 ? -2.837 -8.491 5.347 1.00 90.69 117 TYR A C 1
ATOM 918 O O . TYR A 1 117 ? -1.735 -7.953 5.221 1.00 90.69 117 TYR A O 1
ATOM 926 N N . CYS A 1 118 ? -3.233 -9.479 4.545 1.00 93.56 118 CYS A N 1
ATOM 927 C CA . CYS A 1 118 ? -2.429 -9.992 3.449 1.00 93.56 118 CYS A CA 1
ATOM 928 C C . CYS A 1 118 ? -3.321 -10.330 2.251 1.00 93.56 118 CYS A C 1
ATOM 930 O O . CYS A 1 118 ? -4.094 -11.282 2.283 1.00 93.56 118 CYS A O 1
ATOM 932 N N . SER A 1 119 ? -3.209 -9.553 1.171 1.00 95.31 119 SER A N 1
ATOM 933 C CA . SER A 1 119 ? -3.943 -9.799 -0.074 1.00 95.31 119 SER A CA 1
ATOM 934 C C . SER A 1 119 ? -2.994 -10.058 -1.239 1.00 95.31 119 SER A C 1
ATOM 936 O O . SER A 1 119 ? -1.848 -9.603 -1.251 1.00 95.31 119 SER A O 1
ATOM 938 N N . THR A 1 120 ? -3.480 -10.754 -2.270 1.00 96.25 120 THR A N 1
ATOM 939 C CA . THR A 1 120 ? -2.710 -11.015 -3.499 1.00 96.25 120 THR A CA 1
ATOM 940 C C . THR A 1 120 ? -2.218 -9.723 -4.154 1.00 96.25 120 THR A C 1
ATOM 942 O O . THR A 1 120 ? -1.098 -9.688 -4.662 1.00 96.25 120 THR A O 1
ATOM 945 N N . PHE A 1 121 ? -3.024 -8.655 -4.118 1.00 97.69 121 PHE A N 1
ATOM 946 C CA . PHE A 1 121 ? -2.642 -7.339 -4.631 1.00 97.69 121 PHE A CA 1
ATOM 947 C C . PHE A 1 121 ? -1.483 -6.738 -3.836 1.00 97.69 121 PHE A C 1
ATOM 949 O O . PHE A 1 121 ? -0.468 -6.365 -4.419 1.00 97.69 121 PHE A O 1
ATOM 956 N N . MET A 1 122 ? -1.594 -6.715 -2.506 1.00 97.00 122 MET A N 1
ATOM 957 C CA . MET A 1 122 ? -0.543 -6.191 -1.636 1.00 97.00 122 MET A CA 1
ATOM 958 C C . MET A 1 122 ? 0.774 -6.960 -1.799 1.00 97.00 122 MET A C 1
ATOM 960 O O . MET A 1 122 ? 1.832 -6.342 -1.887 1.00 97.00 122 MET A O 1
ATOM 964 N N . LEU A 1 123 ? 0.722 -8.291 -1.897 1.00 97.06 123 LEU A N 1
ATOM 965 C CA . LEU A 1 123 ? 1.910 -9.117 -2.131 1.00 97.06 123 LEU A CA 1
ATOM 966 C C . LEU A 1 123 ? 2.572 -8.800 -3.475 1.00 97.06 123 LEU A C 1
ATOM 968 O O . LEU A 1 123 ? 3.779 -8.584 -3.518 1.00 97.06 123 LEU A O 1
ATOM 972 N N . ASN A 1 124 ? 1.797 -8.691 -4.559 1.00 98.19 124 ASN A N 1
ATOM 973 C CA . ASN A 1 124 ? 2.345 -8.308 -5.863 1.00 98.19 124 ASN A CA 1
ATOM 974 C C . ASN A 1 124 ? 2.923 -6.884 -5.853 1.00 98.19 124 ASN A C 1
ATOM 976 O O . ASN A 1 124 ? 3.971 -6.657 -6.452 1.00 98.19 124 ASN A O 1
ATOM 980 N N . ALA A 1 125 ? 2.324 -5.945 -5.116 1.00 97.62 125 ALA A N 1
ATOM 981 C CA . ALA A 1 125 ? 2.886 -4.606 -4.937 1.00 97.62 125 ALA A CA 1
ATOM 982 C C . ALA A 1 125 ? 4.232 -4.637 -4.187 1.00 97.62 125 ALA A C 1
ATOM 984 O O . ALA A 1 125 ? 5.176 -3.946 -4.581 1.00 97.62 125 ALA A O 1
ATOM 985 N N . ILE A 1 126 ? 4.357 -5.477 -3.150 1.00 96.50 126 ILE A N 1
ATOM 986 C CA . ILE A 1 126 ? 5.629 -5.723 -2.453 1.00 96.50 126 ILE A CA 1
ATOM 987 C C . ILE A 1 126 ? 6.662 -6.314 -3.421 1.00 96.50 126 ILE A C 1
ATOM 989 O O . ILE A 1 126 ? 7.789 -5.817 -3.494 1.00 96.50 126 ILE A O 1
ATOM 993 N N . PHE A 1 127 ? 6.280 -7.332 -4.198 1.00 97.19 127 PHE A N 1
ATOM 994 C CA . PHE A 1 127 ? 7.156 -7.969 -5.183 1.00 97.19 127 PHE A CA 1
ATOM 995 C C . PHE A 1 127 ? 7.643 -6.971 -6.238 1.00 97.19 127 PHE A C 1
ATOM 997 O O . PHE A 1 127 ? 8.842 -6.912 -6.523 1.00 97.19 127 PHE A O 1
ATOM 1004 N N . ALA A 1 128 ? 6.747 -6.136 -6.764 1.00 96.31 128 ALA A N 1
ATOM 1005 C CA . ALA A 1 128 ? 7.064 -5.086 -7.725 1.00 96.31 128 ALA A CA 1
ATOM 1006 C C . ALA A 1 128 ? 8.061 -4.067 -7.148 1.00 96.31 128 ALA A C 1
ATOM 1008 O O . ALA A 1 128 ? 9.101 -3.800 -7.753 1.00 96.31 128 ALA A O 1
ATOM 1009 N N . CYS A 1 129 ? 7.795 -3.556 -5.940 1.00 94.06 129 CYS A N 1
ATOM 1010 C CA . CYS A 1 129 ? 8.666 -2.602 -5.249 1.00 94.06 129 CYS A CA 1
ATOM 1011 C C . CYS A 1 129 ? 10.068 -3.177 -4.985 1.00 94.06 129 CYS A C 1
ATOM 1013 O O . CYS A 1 129 ? 11.081 -2.501 -5.199 1.00 94.06 129 CYS A O 1
ATOM 1015 N N . CYS A 1 130 ? 10.139 -4.440 -4.555 1.00 94.12 130 CYS A N 1
ATOM 1016 C CA . CYS A 1 130 ? 11.390 -5.068 -4.136 1.00 94.12 130 CYS A CA 1
ATOM 1017 C C . CYS A 1 130 ? 12.225 -5.626 -5.291 1.00 94.12 130 CYS A C 1
ATOM 1019 O O . CYS A 1 130 ? 13.433 -5.815 -5.131 1.00 94.12 130 CYS A O 1
ATOM 1021 N N . SER A 1 131 ? 11.625 -5.842 -6.464 1.00 95.38 131 SER A N 1
ATOM 1022 C CA . SER A 1 131 ? 12.309 -6.428 -7.624 1.00 95.38 131 SER A CA 1
ATOM 1023 C C . SER A 1 131 ? 13.557 -5.649 -8.038 1.00 95.38 131 SER A C 1
ATOM 1025 O O . SER A 1 131 ? 14.575 -6.262 -8.352 1.00 95.38 131 SER A O 1
ATOM 1027 N N . LYS A 1 132 ? 13.542 -4.313 -7.942 1.00 91.56 132 LYS A N 1
ATOM 1028 C CA . LYS A 1 132 ? 14.707 -3.464 -8.264 1.00 91.56 132 LYS A CA 1
ATOM 1029 C C . LYS A 1 132 ? 15.926 -3.699 -7.362 1.00 91.56 132 LYS A C 1
ATOM 1031 O O . LYS A 1 132 ? 17.037 -3.324 -7.720 1.00 91.56 132 LYS A O 1
ATOM 1036 N N . PHE A 1 133 ? 15.725 -4.287 -6.182 1.00 91.62 133 PHE A N 1
ATOM 1037 C CA . PHE A 1 133 ? 16.793 -4.612 -5.234 1.00 91.62 133 PHE A CA 1
ATOM 1038 C C . PHE A 1 133 ? 17.262 -6.064 -5.345 1.00 91.62 133 PHE A C 1
ATOM 1040 O O . PHE A 1 133 ? 18.235 -6.445 -4.696 1.00 91.62 133 PHE A O 1
ATOM 1047 N N . SER A 1 134 ? 16.575 -6.881 -6.143 1.00 94.00 134 SER A N 1
ATOM 1048 C CA . SER A 1 134 ? 16.941 -8.272 -6.352 1.00 94.00 134 SER A CA 1
ATOM 1049 C C . SER A 1 134 ? 18.079 -8.385 -7.375 1.00 94.00 134 SER A C 1
ATOM 1051 O O . SER A 1 134 ? 17.970 -7.844 -8.478 1.00 94.00 134 SER A O 1
ATOM 1053 N N . PRO A 1 135 ? 19.154 -9.135 -7.073 1.00 92.19 135 PRO A N 1
ATOM 1054 C CA . PRO A 1 135 ? 20.182 -9.449 -8.062 1.00 92.19 135 PRO A CA 1
ATOM 1055 C C . PRO A 1 135 ? 19.748 -10.559 -9.035 1.00 92.19 135 PRO A C 1
ATOM 1057 O O . PRO A 1 135 ? 20.439 -10.811 -10.019 1.00 92.19 135 PRO A O 1
ATOM 1060 N N . ARG A 1 136 ? 18.633 -11.254 -8.769 1.00 94.12 136 ARG A N 1
ATOM 1061 C CA . ARG A 1 136 ? 18.213 -12.426 -9.546 1.00 94.12 136 ARG A CA 1
ATOM 1062 C C . ARG A 1 136 ? 17.666 -12.018 -10.913 1.00 94.12 136 ARG A C 1
ATOM 1064 O O . ARG A 1 136 ? 16.832 -11.126 -11.007 1.00 94.12 136 ARG A O 1
ATOM 1071 N N . HIS A 1 137 ? 18.082 -12.705 -11.973 1.00 92.56 137 HIS A N 1
ATOM 1072 C CA . HIS A 1 137 ? 17.606 -12.402 -13.328 1.00 92.56 137 HIS A CA 1
ATOM 1073 C C . HIS A 1 137 ? 16.148 -12.816 -13.559 1.00 92.56 137 HIS A C 1
ATOM 1075 O O . HIS A 1 137 ? 15.478 -12.195 -14.369 1.00 92.56 137 HIS A O 1
ATOM 1081 N N . GLU A 1 138 ? 15.636 -13.795 -12.806 1.00 93.75 138 GLU A N 1
ATOM 1082 C CA . GLU A 1 138 ? 14.244 -14.269 -12.896 1.00 93.75 138 GLU A CA 1
ATOM 1083 C C . GLU A 1 138 ? 13.188 -13.200 -12.564 1.00 93.75 138 GLU A C 1
ATOM 1085 O O . GLU A 1 138 ? 12.019 -13.376 -12.887 1.00 93.75 138 GLU A O 1
ATOM 1090 N N . VAL A 1 139 ? 13.578 -12.089 -11.923 1.00 94.88 139 VAL A N 1
ATOM 1091 C CA . VAL A 1 139 ? 12.663 -10.964 -11.658 1.00 94.88 139 VAL A CA 1
ATOM 1092 C C . VAL A 1 139 ? 12.610 -9.952 -12.800 1.00 94.88 139 VAL A C 1
ATOM 1094 O O . VAL A 1 139 ? 11.834 -9.003 -12.722 1.00 94.88 139 VAL A O 1
ATOM 1097 N N . ARG A 1 140 ? 13.461 -10.098 -13.819 1.00 95.44 140 ARG A N 1
ATOM 1098 C CA . ARG A 1 140 ? 13.566 -9.182 -14.957 1.00 95.44 140 ARG A CA 1
ATOM 1099 C C . ARG A 1 140 ? 12.879 -9.794 -16.166 1.00 95.44 140 ARG A C 1
ATOM 1101 O O . ARG A 1 140 ? 13.068 -10.972 -16.449 1.00 95.44 140 ARG A O 1
ATOM 1108 N N . GLU A 1 141 ? 12.118 -8.977 -16.880 1.00 93.44 141 GLU A N 1
ATOM 1109 C CA . GLU A 1 141 ? 11.532 -9.374 -18.161 1.00 93.44 141 GLU A CA 1
ATOM 1110 C C . GLU A 1 141 ? 12.613 -9.497 -19.245 1.00 93.44 141 GLU A C 1
ATOM 1112 O O . GLU A 1 141 ? 12.668 -10.501 -19.952 1.00 93.44 141 GLU A O 1
ATOM 1117 N N . ASP A 1 142 ? 13.537 -8.532 -19.303 1.00 93.19 142 ASP A N 1
ATOM 1118 C CA . ASP A 1 142 ? 14.783 -8.645 -20.060 1.00 93.19 142 ASP A CA 1
ATOM 1119 C C . ASP A 1 142 ? 15.958 -8.795 -19.077 1.00 93.19 142 ASP A C 1
ATOM 1121 O O . ASP A 1 142 ? 16.289 -7.849 -18.352 1.00 93.19 142 ASP A O 1
ATOM 1125 N N . PRO A 1 143 ? 16.652 -9.951 -19.050 1.00 91.88 143 PRO A N 1
ATOM 1126 C CA . PRO A 1 143 ? 17.808 -10.166 -18.180 1.00 91.88 143 PRO A CA 1
ATOM 1127 C C . PRO A 1 143 ? 18.905 -9.094 -18.297 1.00 91.88 143 PRO A C 1
ATOM 1129 O O . PRO A 1 143 ? 19.650 -8.879 -17.333 1.00 91.88 143 PRO A O 1
ATOM 1132 N N . ARG A 1 144 ? 19.014 -8.433 -19.459 1.00 92.56 144 ARG A N 1
ATOM 1133 C CA . ARG A 1 144 ? 20.028 -7.414 -19.768 1.00 92.56 144 ARG A CA 1
ATOM 1134 C C . ARG A 1 144 ? 19.610 -6.000 -19.384 1.00 92.56 144 ARG A C 1
ATOM 1136 O O . ARG A 1 144 ? 20.485 -5.142 -19.304 1.00 92.56 144 ARG A O 1
ATOM 1143 N N . ASP A 1 145 ? 18.329 -5.765 -19.120 1.00 92.56 145 ASP A N 1
ATOM 1144 C CA . ASP A 1 145 ? 17.810 -4.464 -18.709 1.00 92.56 145 ASP A CA 1
ATOM 1145 C C . ASP A 1 145 ? 17.365 -4.491 -17.236 1.00 92.56 145 ASP A C 1
ATOM 1147 O O . ASP A 1 145 ? 16.288 -5.003 -16.912 1.00 92.56 145 ASP A O 1
ATOM 1151 N N . PRO A 1 146 ? 18.149 -3.908 -16.310 1.00 90.00 146 PRO A N 1
ATOM 1152 C CA . PRO A 1 146 ? 17.758 -3.783 -14.908 1.00 90.00 146 PRO A CA 1
ATOM 1153 C C . PRO A 1 146 ? 16.458 -2.996 -14.682 1.00 90.00 146 PRO A C 1
ATOM 1155 O O . PRO A 1 146 ? 15.818 -3.193 -13.649 1.00 90.00 146 PRO A O 1
ATOM 1158 N N . SER A 1 147 ? 16.057 -2.118 -15.610 1.00 89.81 147 SER A N 1
ATOM 1159 C CA . SER A 1 147 ? 14.828 -1.320 -15.491 1.00 89.81 147 SER A CA 1
ATOM 1160 C C . SER A 1 147 ? 13.551 -2.150 -15.691 1.00 89.81 147 SER A C 1
ATOM 1162 O O . SER A 1 147 ? 12.481 -1.786 -15.194 1.00 89.81 147 SER A O 1
ATOM 1164 N N . SER A 1 148 ? 13.688 -3.322 -16.322 1.00 94.25 148 SER A N 1
ATOM 1165 C CA . SER A 1 148 ? 12.622 -4.310 -16.517 1.00 94.25 148 SER A CA 1
ATOM 1166 C C . SER A 1 148 ? 12.329 -5.161 -15.269 1.00 94.25 148 SER A C 1
ATOM 1168 O O . SER A 1 148 ? 11.457 -6.034 -15.278 1.00 94.25 148 SER A O 1
ATOM 1170 N N . ALA A 1 149 ? 13.056 -4.937 -14.167 1.00 95.69 149 ALA A N 1
ATOM 1171 C CA . ALA A 1 149 ? 12.833 -5.659 -12.923 1.00 95.69 149 ALA A CA 1
ATOM 1172 C C . ALA A 1 149 ? 11.408 -5.424 -12.394 1.00 95.69 149 ALA A C 1
ATOM 1174 O O . ALA A 1 149 ? 10.983 -4.295 -12.140 1.00 95.69 149 ALA A O 1
ATOM 1175 N N . GLY A 1 150 ? 10.682 -6.519 -12.182 1.00 96.06 150 GLY A N 1
ATOM 1176 C CA . GLY A 1 150 ? 9.349 -6.533 -11.601 1.00 96.06 150 GLY A CA 1
ATOM 1177 C C . GLY A 1 150 ? 8.208 -6.232 -12.569 1.00 96.06 150 GLY A C 1
ATOM 1178 O O . GLY A 1 150 ? 7.077 -6.172 -12.092 1.00 96.06 150 GLY A O 1
ATOM 1179 N N . SER A 1 151 ? 8.448 -6.076 -13.884 1.00 96.00 151 SER A N 1
ATOM 1180 C CA . SER A 1 151 ? 7.397 -5.786 -14.887 1.00 96.00 151 SER A CA 1
ATOM 1181 C C . SER A 1 151 ? 6.164 -6.679 -14.726 1.00 96.00 151 SER A C 1
ATOM 1183 O O . SER A 1 151 ? 5.042 -6.183 -14.651 1.00 96.00 151 SER A O 1
ATOM 1185 N N . GLN A 1 152 ? 6.369 -7.991 -14.557 1.00 96.25 152 GLN A N 1
ATOM 1186 C CA . GLN A 1 152 ? 5.282 -8.955 -14.351 1.00 96.25 152 GLN A CA 1
ATOM 1187 C C . GLN A 1 152 ? 4.408 -8.635 -13.127 1.00 96.25 152 GLN A C 1
ATOM 1189 O O . GLN A 1 152 ? 3.195 -8.813 -13.170 1.00 96.25 152 GLN A O 1
ATOM 1194 N N . PHE A 1 153 ? 5.000 -8.123 -12.045 1.00 98.19 153 PHE A N 1
ATOM 1195 C CA . PHE A 1 153 ? 4.279 -7.790 -10.819 1.00 98.19 153 PHE A CA 1
ATOM 1196 C C . PHE A 1 153 ? 3.533 -6.460 -10.944 1.00 98.19 153 PHE A C 1
ATOM 1198 O O . PHE A 1 153 ? 2.427 -6.342 -10.420 1.00 98.19 153 PHE A O 1
ATOM 1205 N N . PHE A 1 154 ? 4.090 -5.479 -11.667 1.00 97.44 154 PHE A N 1
ATOM 1206 C CA . PHE A 1 154 ? 3.376 -4.239 -11.994 1.00 97.44 154 PHE A CA 1
ATOM 1207 C C . PHE A 1 154 ? 2.148 -4.527 -12.861 1.00 97.44 154 PHE A C 1
ATOM 1209 O O . PHE A 1 154 ? 1.047 -4.112 -12.505 1.00 97.44 154 PHE A O 1
ATOM 1216 N N . ASN A 1 155 ? 2.316 -5.316 -13.925 1.00 97.19 155 ASN A N 1
ATOM 1217 C CA . ASN A 1 155 ? 1.215 -5.733 -14.795 1.00 97.19 155 ASN A CA 1
ATOM 1218 C C . ASN A 1 155 ? 0.149 -6.494 -14.000 1.00 97.19 155 ASN A C 1
ATOM 1220 O O . ASN A 1 155 ? -1.041 -6.202 -14.107 1.00 97.19 155 ASN A O 1
ATOM 1224 N N . ARG A 1 156 ? 0.576 -7.404 -13.116 1.00 97.94 156 ARG A N 1
ATOM 1225 C CA . ARG A 1 156 ? -0.343 -8.143 -12.250 1.00 97.94 156 ARG A CA 1
ATOM 1226 C C . ARG A 1 156 ? -1.112 -7.238 -11.285 1.00 97.94 156 ARG A C 1
ATOM 1228 O O . ARG A 1 156 ? -2.278 -7.503 -11.007 1.00 97.94 156 ARG A O 1
ATOM 1235 N N . CYS A 1 157 ? -0.495 -6.176 -10.770 1.00 98.44 157 CYS A N 1
ATOM 1236 C CA . CYS A 1 157 ? -1.196 -5.189 -9.948 1.00 98.44 157 CYS A CA 1
ATOM 1237 C C . CYS A 1 157 ? -2.269 -4.447 -10.750 1.00 98.44 157 CYS A C 1
ATOM 1239 O O . CYS A 1 157 ? -3.393 -4.324 -10.265 1.00 98.44 157 CYS A O 1
ATOM 1241 N N . ASP A 1 158 ? -1.947 -4.004 -11.968 1.00 97.38 158 ASP A N 1
ATOM 1242 C CA . ASP A 1 158 ? -2.891 -3.305 -12.848 1.00 97.38 158 ASP A CA 1
ATOM 1243 C C . ASP A 1 158 ? -4.097 -4.214 -13.188 1.00 97.38 158 ASP A C 1
ATOM 1245 O O . ASP A 1 158 ? -5.250 -3.782 -13.107 1.00 97.38 158 ASP A O 1
ATOM 1249 N N . GLU A 1 159 ? -3.856 -5.506 -13.449 1.00 97.88 159 GLU A N 1
ATOM 1250 C CA . GLU A 1 159 ? -4.908 -6.519 -13.626 1.00 97.88 159 GLU A CA 1
ATOM 1251 C C . GLU A 1 159 ? -5.790 -6.689 -12.383 1.00 97.88 159 GLU A C 1
ATOM 1253 O O . GLU A 1 159 ? -7.016 -6.686 -12.491 1.00 97.88 159 GLU A O 1
ATOM 1258 N N . LEU A 1 160 ? -5.184 -6.847 -11.201 1.00 97.81 160 LEU A N 1
ATOM 1259 C CA . LEU A 1 160 ? -5.913 -7.062 -9.948 1.00 97.81 160 LEU A CA 1
ATOM 1260 C C . LEU A 1 160 ? -6.767 -5.848 -9.574 1.00 97.81 160 LEU A C 1
ATOM 1262 O O . LEU A 1 160 ? -7.887 -6.021 -9.093 1.00 97.81 160 LEU A O 1
ATOM 1266 N N . ILE A 1 161 ? -6.269 -4.633 -9.830 1.00 97.31 161 ILE A N 1
ATOM 1267 C CA . ILE A 1 161 ? -7.032 -3.395 -9.647 1.00 97.31 161 ILE A CA 1
ATOM 1268 C C . ILE A 1 161 ? -8.302 -3.419 -10.503 1.00 97.31 161 ILE A C 1
ATOM 1270 O O . ILE A 1 161 ? -9.384 -3.129 -9.987 1.00 97.31 161 ILE A O 1
ATOM 1274 N N . ALA A 1 162 ? -8.177 -3.788 -11.781 1.00 95.88 162 ALA A N 1
ATOM 1275 C CA . ALA A 1 162 ? -9.297 -3.823 -12.715 1.00 95.88 162 ALA A CA 1
ATOM 1276 C C . ALA A 1 162 ? -10.291 -4.955 -12.400 1.00 95.88 162 ALA A C 1
ATOM 1278 O O . ALA A 1 162 ? -11.490 -4.709 -12.294 1.00 95.88 162 ALA A O 1
ATOM 1279 N N . GLN A 1 163 ? -9.803 -6.184 -12.211 1.00 95.81 163 GLN A N 1
ATOM 1280 C CA . GLN A 1 163 ? -10.638 -7.379 -12.024 1.00 95.81 163 GLN A CA 1
ATOM 1281 C C . GLN A 1 163 ? -11.435 -7.338 -10.718 1.00 95.81 163 GLN A C 1
ATOM 1283 O O . GLN A 1 163 ? -12.606 -7.711 -10.697 1.00 95.81 163 GLN A O 1
ATOM 1288 N N . ASN A 1 164 ? -10.821 -6.845 -9.640 1.00 93.75 164 ASN A N 1
ATOM 1289 C CA . ASN A 1 164 ? -11.431 -6.857 -8.309 1.00 93.75 164 ASN A CA 1
ATOM 1290 C C . ASN A 1 164 ? -12.042 -5.505 -7.917 1.00 93.75 164 ASN A C 1
ATOM 1292 O O . ASN A 1 164 ? -12.484 -5.347 -6.781 1.00 93.75 164 ASN A O 1
ATOM 1296 N N . SER A 1 165 ? -12.067 -4.526 -8.831 1.00 93.38 165 SER A N 1
ATOM 1297 C CA . SER A 1 165 ? -12.587 -3.174 -8.573 1.00 93.38 165 SER A CA 1
ATOM 1298 C C . SER A 1 165 ? -11.979 -2.528 -7.319 1.00 93.38 165 SER A C 1
ATOM 1300 O O . SER A 1 165 ? -12.678 -1.868 -6.549 1.00 93.38 165 SER A O 1
ATOM 1302 N N . LEU A 1 166 ? -10.668 -2.706 -7.106 1.00 94.94 166 LEU A N 1
ATOM 1303 C CA . LEU A 1 166 ? -9.997 -2.322 -5.854 1.00 94.94 166 LEU A CA 1
ATOM 1304 C C . LEU A 1 166 ? -10.077 -0.817 -5.559 1.00 94.94 166 LEU A C 1
ATOM 1306 O O . LEU A 1 166 ? -10.004 -0.417 -4.406 1.00 94.94 166 LEU A O 1
ATOM 1310 N N . LEU A 1 167 ? -10.260 0.025 -6.582 1.00 94.44 167 LEU A N 1
ATOM 1311 C CA . LEU A 1 167 ? -10.426 1.475 -6.404 1.00 94.44 167 LEU A CA 1
ATOM 1312 C C . LEU A 1 167 ? -11.813 1.882 -5.888 1.00 94.44 167 LEU A C 1
ATOM 1314 O O . LEU A 1 167 ? -11.986 3.032 -5.497 1.00 94.44 167 LEU A O 1
ATOM 1318 N N . MET A 1 168 ? -12.789 0.971 -5.914 1.00 90.75 168 MET A N 1
ATOM 1319 C CA . MET A 1 168 ? -14.176 1.220 -5.499 1.00 90.75 168 MET A CA 1
ATOM 1320 C C . MET A 1 168 ? -14.512 0.583 -4.147 1.00 90.75 168 MET A C 1
ATOM 1322 O O . MET A 1 168 ? -15.593 0.819 -3.618 1.00 90.75 168 MET A O 1
ATOM 1326 N N . ARG A 1 169 ? -13.619 -0.258 -3.611 1.00 89.31 169 ARG A N 1
ATOM 1327 C CA . ARG A 1 169 ? -13.792 -0.962 -2.337 1.00 89.31 169 ARG A CA 1
ATOM 1328 C C . ARG A 1 169 ? -12.536 -0.765 -1.494 1.00 89.31 169 ARG A C 1
ATOM 1330 O O . ARG A 1 169 ? -11.522 -1.415 -1.772 1.00 89.31 169 ARG A O 1
ATOM 1337 N N . PRO A 1 170 ? -12.553 0.180 -0.542 1.00 91.38 170 PRO A N 1
ATOM 1338 C CA . PRO A 1 170 ? -11.380 0.463 0.261 1.00 91.38 170 PRO A CA 1
ATOM 1339 C C . PRO A 1 170 ? -11.054 -0.754 1.135 1.00 91.38 170 PRO A C 1
ATOM 1341 O O . PRO A 1 170 ? -11.920 -1.310 1.792 1.00 91.38 170 PRO A O 1
ATOM 1344 N N . HIS A 1 171 ? -9.787 -1.148 1.157 1.00 94.19 171 HIS A N 1
ATOM 1345 C CA . HIS A 1 171 ? -9.271 -2.167 2.067 1.00 94.19 171 HIS A CA 1
ATOM 1346 C C . HIS A 1 171 ? -7.885 -1.729 2.527 1.00 94.19 171 HIS A C 1
ATOM 1348 O O . HIS A 1 171 ? -7.132 -1.135 1.745 1.00 94.19 171 HIS A O 1
ATOM 1354 N N . ILE A 1 172 ? -7.496 -2.066 3.760 1.00 94.75 172 ILE A N 1
ATOM 1355 C CA . ILE A 1 172 ? -6.168 -1.703 4.288 1.00 94.75 172 ILE A CA 1
ATOM 1356 C C . ILE A 1 172 ? -5.049 -2.233 3.378 1.00 94.75 172 ILE A C 1
ATOM 1358 O O . ILE A 1 172 ? -4.097 -1.517 3.067 1.00 94.75 172 ILE A O 1
ATOM 1362 N N . THR A 1 173 ? -5.179 -3.463 2.879 1.00 96.50 173 THR A N 1
ATOM 1363 C CA . THR A 1 173 ? -4.175 -4.056 1.982 1.00 96.50 173 THR A CA 1
ATOM 1364 C C . THR A 1 173 ? -4.104 -3.347 0.622 1.00 96.50 173 THR A C 1
ATOM 1366 O O . THR A 1 173 ? -3.020 -3.238 0.044 1.00 96.50 173 THR A O 1
ATOM 1369 N N . THR A 1 174 ? -5.220 -2.788 0.135 1.00 97.88 174 THR A N 1
ATOM 1370 C CA . THR A 1 174 ? -5.257 -1.942 -1.069 1.00 97.88 174 THR A CA 1
ATOM 1371 C C . THR A 1 174 ? -4.531 -0.620 -0.834 1.00 97.88 174 THR A C 1
ATOM 1373 O O . THR A 1 174 ? -3.706 -0.231 -1.659 1.00 97.88 174 THR A O 1
ATOM 1376 N N . VAL A 1 175 ? -4.764 0.038 0.309 1.00 97.81 175 VAL A N 1
ATOM 1377 C CA . VAL A 1 175 ? -4.052 1.269 0.706 1.00 97.81 175 VAL A CA 1
ATOM 1378 C C . VAL A 1 175 ? -2.544 1.036 0.702 1.00 97.81 175 VAL A C 1
ATOM 1380 O O . VAL A 1 175 ? -1.801 1.769 0.050 1.00 97.81 175 VAL A O 1
ATOM 1383 N N . VAL A 1 176 ? -2.095 -0.024 1.376 1.00 96.94 176 VAL A N 1
ATOM 1384 C CA . VAL A 1 176 ? -0.675 -0.386 1.455 1.00 96.94 176 VAL A CA 1
ATOM 1385 C C . VAL A 1 176 ? -0.088 -0.644 0.068 1.00 96.94 176 VAL A C 1
ATOM 1387 O O . VAL A 1 176 ? 0.952 -0.077 -0.270 1.00 96.94 176 VAL A O 1
ATOM 1390 N N . GLY A 1 1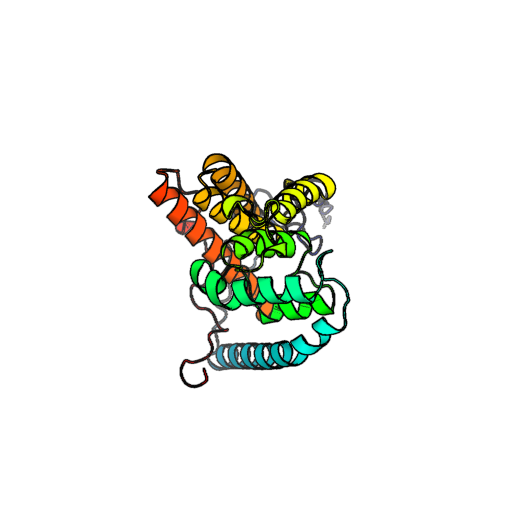77 ? -0.755 -1.458 -0.758 1.00 97.38 177 GLY A N 1
ATOM 1391 C CA . GLY A 1 177 ? -0.282 -1.765 -2.108 1.00 97.38 177 GLY A CA 1
ATOM 1392 C C . GLY A 1 177 ? -0.182 -0.524 -2.999 1.00 97.38 177 GLY A C 1
ATOM 1393 O O . GLY A 1 177 ? 0.828 -0.331 -3.675 1.00 97.38 177 GLY A O 1
ATOM 1394 N N . LEU A 1 178 ? -1.174 0.367 -2.952 1.00 98.06 178 LEU A N 1
ATOM 1395 C CA . LEU A 1 178 ? -1.173 1.611 -3.724 1.00 98.06 178 LEU A CA 1
ATOM 1396 C C . LEU A 1 178 ? -0.072 2.584 -3.281 1.00 98.06 178 LEU A C 1
ATOM 1398 O O . LEU A 1 178 ? 0.557 3.198 -4.139 1.00 98.06 178 LEU A O 1
ATOM 1402 N N . LEU A 1 179 ? 0.219 2.698 -1.981 1.00 97.12 179 LEU A N 1
ATOM 1403 C CA . LEU A 1 179 ? 1.322 3.533 -1.478 1.00 97.12 179 LEU A CA 1
ATOM 1404 C C . LEU A 1 179 ? 2.696 2.979 -1.893 1.00 97.12 179 LEU A C 1
ATOM 1406 O O . LEU A 1 179 ? 3.577 3.731 -2.328 1.00 97.12 179 LEU A O 1
ATOM 1410 N N . LEU A 1 180 ? 2.876 1.654 -1.829 1.00 96.06 180 LEU A N 1
ATOM 1411 C CA . LEU A 1 180 ? 4.089 0.981 -2.308 1.00 96.06 180 LEU A CA 1
ATOM 1412 C C . LEU A 1 180 ? 4.294 1.189 -3.814 1.00 96.06 180 LEU A C 1
ATOM 1414 O O . LEU A 1 180 ? 5.387 1.559 -4.247 1.00 96.06 180 LEU A O 1
ATOM 1418 N N . LEU A 1 181 ? 3.246 1.011 -4.618 1.00 96.88 181 LEU A N 1
ATOM 1419 C CA . LEU A 1 181 ? 3.310 1.264 -6.056 1.00 96.88 181 LEU A CA 1
ATOM 1420 C C . LEU A 1 181 ? 3.536 2.751 -6.352 1.00 96.88 181 LEU A C 1
ATOM 1422 O O . LEU A 1 181 ? 4.380 3.078 -7.181 1.00 96.88 181 LEU A O 1
ATOM 1426 N N . GLY A 1 182 ? 2.847 3.651 -5.646 1.00 95.50 182 GLY A N 1
ATOM 1427 C CA . GLY A 1 182 ? 2.954 5.099 -5.816 1.00 95.50 182 GLY A CA 1
ATOM 1428 C C . GLY A 1 182 ? 4.387 5.601 -5.634 1.00 95.50 182 GLY A C 1
ATOM 1429 O O . GLY A 1 182 ? 4.960 6.233 -6.526 1.00 95.50 182 GLY A O 1
ATOM 1430 N N . SER A 1 183 ? 5.011 5.230 -4.511 1.00 92.56 183 SER A N 1
ATOM 1431 C CA . SER A 1 183 ? 6.426 5.520 -4.243 1.00 92.56 183 SER A CA 1
ATOM 1432 C C . SER A 1 183 ? 7.367 4.901 -5.285 1.00 92.56 183 SER A C 1
ATOM 1434 O O . SER A 1 183 ? 8.340 5.534 -5.702 1.00 92.56 183 SER A O 1
ATOM 1436 N N . THR A 1 184 ? 7.061 3.693 -5.760 1.00 93.19 184 THR A N 1
ATOM 1437 C CA . THR A 1 184 ? 7.891 2.991 -6.742 1.00 93.19 184 THR A CA 1
ATOM 1438 C C . THR A 1 184 ? 7.825 3.639 -8.123 1.00 93.19 184 THR A C 1
ATOM 1440 O O . THR A 1 184 ? 8.872 3.853 -8.732 1.00 93.19 184 THR A O 1
ATOM 1443 N N . TYR A 1 185 ? 6.638 4.019 -8.597 1.00 95.12 185 TYR A N 1
ATOM 1444 C CA . TYR A 1 185 ? 6.472 4.745 -9.857 1.00 95.12 185 TYR A CA 1
ATOM 1445 C C . TYR A 1 185 ? 7.139 6.121 -9.814 1.00 95.12 185 TYR A C 1
ATOM 1447 O O . TYR A 1 185 ? 7.804 6.499 -10.777 1.00 95.12 185 TYR A O 1
ATOM 1455 N N . ASN A 1 186 ? 7.071 6.830 -8.681 1.00 92.19 186 ASN A N 1
ATOM 1456 C CA . ASN A 1 186 ? 7.835 8.068 -8.498 1.00 92.19 186 ASN A CA 1
ATOM 1457 C C . ASN A 1 186 ? 9.342 7.834 -8.681 1.00 92.19 186 ASN A C 1
ATOM 1459 O O . ASN A 1 186 ? 9.991 8.574 -9.416 1.00 92.19 186 ASN A O 1
ATOM 1463 N N . ALA A 1 187 ? 9.891 6.780 -8.067 1.00 90.06 187 ALA A N 1
ATOM 1464 C CA . ALA A 1 187 ? 11.308 6.435 -8.195 1.00 90.06 187 ALA A CA 1
ATOM 1465 C C . ALA A 1 187 ? 11.708 6.003 -9.621 1.00 90.06 187 ALA A C 1
ATOM 1467 O O . ALA A 1 187 ? 12.868 6.151 -9.994 1.00 90.06 187 ALA A O 1
ATOM 1468 N N . ARG A 1 188 ? 10.761 5.488 -10.417 1.00 91.31 188 ARG A N 1
ATOM 1469 C CA . ARG A 1 188 ? 10.944 5.146 -11.841 1.00 91.31 188 ARG A CA 1
ATOM 1470 C C . ARG A 1 188 ? 10.784 6.345 -12.786 1.00 91.31 188 ARG A C 1
ATOM 1472 O O . ARG A 1 188 ? 10.971 6.191 -13.986 1.00 91.31 188 ARG A O 1
ATOM 1479 N N . GLY A 1 189 ? 10.431 7.526 -12.274 1.00 92.25 189 GLY A N 1
ATOM 1480 C CA . GLY A 1 189 ? 10.167 8.721 -13.085 1.00 92.25 189 GLY A CA 1
ATOM 1481 C C . GLY A 1 189 ? 8.733 8.824 -13.618 1.00 92.25 189 GLY A C 1
ATOM 1482 O O . GLY A 1 189 ? 8.365 9.843 -14.199 1.00 92.25 189 GLY A O 1
ATOM 1483 N N . GLU A 1 190 ? 7.876 7.840 -13.348 1.00 94.44 190 GLU A N 1
ATOM 1484 C CA . GLU A 1 190 ? 6.450 7.838 -13.699 1.00 94.44 190 GLU A CA 1
ATOM 1485 C C . GLU A 1 190 ? 5.625 8.618 -12.658 1.00 94.44 190 GLU A C 1
ATOM 1487 O O . GLU A 1 190 ? 4.647 8.136 -12.083 1.00 94.44 190 GLU A O 1
ATOM 1492 N N . THR A 1 191 ? 6.037 9.858 -12.392 1.00 94.06 191 THR A N 1
ATOM 1493 C CA . THR A 1 191 ? 5.567 10.669 -11.255 1.00 94.06 191 THR A CA 1
ATOM 1494 C C . THR A 1 191 ? 4.065 10.956 -11.271 1.00 94.06 191 THR A C 1
ATOM 1496 O O . THR A 1 191 ? 3.453 11.106 -10.215 1.00 94.06 191 THR A O 1
ATOM 1499 N N . SER A 1 192 ? 3.437 10.998 -12.452 1.00 95.19 192 SER A N 1
ATOM 1500 C CA . SER A 1 192 ? 1.981 11.164 -12.569 1.00 95.19 192 SER A CA 1
ATOM 1501 C C . SER A 1 192 ? 1.221 9.908 -12.132 1.00 95.19 192 SER A C 1
ATOM 1503 O O . SER A 1 192 ? 0.271 10.022 -11.359 1.00 95.19 192 SER A O 1
ATOM 1505 N N . LYS A 1 193 ? 1.664 8.710 -12.551 1.00 96.00 193 LYS A N 1
ATOM 1506 C CA . LYS A 1 193 ? 1.083 7.430 -12.100 1.00 96.00 193 LYS A CA 1
ATOM 1507 C C . LYS A 1 193 ? 1.305 7.260 -10.596 1.00 96.00 193 LYS A C 1
ATOM 1509 O O . LYS A 1 193 ? 0.367 6.947 -9.865 1.00 96.00 193 LYS A O 1
ATOM 1514 N N . GLY A 1 194 ? 2.512 7.594 -10.133 1.00 95.19 194 GLY A N 1
ATOM 1515 C CA . GLY A 1 194 ? 2.854 7.612 -8.715 1.00 95.19 194 GLY A CA 1
ATOM 1516 C C . GLY A 1 194 ? 1.947 8.525 -7.882 1.00 95.19 194 GLY A C 1
ATOM 1517 O O . GLY A 1 194 ? 1.438 8.108 -6.847 1.00 95.19 194 GLY A O 1
ATOM 1518 N N . TRP A 1 195 ? 1.685 9.753 -8.346 1.00 95.19 195 TRP A N 1
ATOM 1519 C CA . TRP A 1 195 ? 0.770 10.704 -7.689 1.00 95.19 195 TRP A CA 1
ATOM 1520 C C . TRP A 1 195 ? -0.672 10.220 -7.632 1.00 95.19 195 TRP A C 1
ATOM 1522 O O . TRP A 1 195 ? -1.302 10.323 -6.582 1.00 95.19 195 TRP A O 1
ATOM 1532 N N . LEU A 1 196 ? -1.185 9.651 -8.722 1.00 96.19 196 LEU A N 1
ATOM 1533 C CA . LEU A 1 196 ? -2.548 9.127 -8.747 1.00 96.19 196 LEU A CA 1
ATOM 1534 C C . LEU A 1 196 ? -2.721 7.968 -7.762 1.00 96.19 196 LEU A C 1
ATOM 1536 O O . LEU A 1 196 ? -3.686 7.962 -7.003 1.00 96.19 196 LEU A O 1
ATOM 1540 N N . TYR A 1 197 ? -1.779 7.022 -7.720 1.00 97.19 197 TYR A N 1
ATOM 1541 C CA . TYR A 1 197 ? -1.877 5.860 -6.831 1.00 97.19 197 TYR A CA 1
ATOM 1542 C C . TYR A 1 197 ? -1.787 6.250 -5.359 1.00 97.19 197 TYR A C 1
ATOM 1544 O O . TYR A 1 197 ? -2.627 5.815 -4.569 1.00 97.19 197 TYR A O 1
ATOM 1552 N N . THR A 1 198 ? -0.857 7.142 -5.004 1.00 96.19 198 THR A N 1
ATOM 1553 C CA . THR A 1 198 ? -0.829 7.734 -3.664 1.00 96.19 198 THR A CA 1
ATOM 1554 C C . THR A 1 198 ? -2.162 8.424 -3.364 1.00 96.19 198 THR A C 1
ATOM 1556 O O . THR A 1 198 ? -2.778 8.133 -2.347 1.00 96.19 198 THR A O 1
ATOM 1559 N N . GLY A 1 199 ? -2.680 9.264 -4.265 1.00 96.44 199 GLY A N 1
ATOM 1560 C CA . GLY A 1 199 ? -3.946 9.977 -4.067 1.00 96.44 199 GLY A CA 1
ATOM 1561 C C . GLY A 1 199 ? -5.166 9.071 -3.844 1.00 96.44 199 GLY A C 1
ATOM 1562 O O . GLY A 1 199 ? -6.016 9.398 -3.012 1.00 96.44 199 GLY A O 1
ATOM 1563 N N . TYR A 1 200 ? -5.249 7.928 -4.536 1.00 97.44 200 TYR A N 1
ATOM 1564 C CA . TYR A 1 200 ? -6.277 6.911 -4.277 1.00 97.44 200 TYR A CA 1
ATOM 1565 C C . TYR A 1 200 ? -6.145 6.335 -2.867 1.00 97.44 200 TYR A C 1
ATOM 1567 O O . TYR A 1 200 ? -7.130 6.292 -2.130 1.00 97.44 200 TYR A O 1
ATOM 1575 N N . ALA A 1 201 ? -4.929 5.961 -2.465 1.00 97.62 201 ALA A N 1
ATOM 1576 C CA . ALA A 1 201 ? -4.675 5.431 -1.132 1.00 97.62 201 ALA A CA 1
ATOM 1577 C C . ALA A 1 201 ? -5.039 6.438 -0.030 1.00 97.62 201 ALA A C 1
ATOM 1579 O O . ALA A 1 201 ? -5.691 6.070 0.941 1.00 97.62 201 ALA A O 1
ATOM 1580 N N . LEU A 1 202 ? -4.686 7.718 -0.199 1.00 96.81 202 LEU A N 1
ATOM 1581 C CA . LEU A 1 202 ? -5.000 8.769 0.777 1.00 96.81 202 LEU A CA 1
ATOM 1582 C C . LEU A 1 202 ? -6.513 8.976 0.938 1.00 96.81 202 LEU A C 1
ATOM 1584 O O . LEU A 1 202 ? -6.981 9.192 2.050 1.00 96.81 202 LEU A O 1
ATOM 1588 N N . ARG A 1 203 ? -7.301 8.860 -0.138 1.00 96.06 203 ARG A N 1
ATOM 1589 C CA . ARG A 1 203 ? -8.772 8.889 -0.039 1.00 96.06 203 ARG A CA 1
ATOM 1590 C C . ARG A 1 203 ? -9.320 7.683 0.720 1.00 96.06 203 ARG A C 1
ATOM 1592 O O . ARG A 1 203 ? -10.170 7.857 1.585 1.00 96.06 203 ARG A O 1
ATOM 1599 N N . MET A 1 204 ? -8.795 6.490 0.446 1.00 96.31 204 MET A N 1
ATOM 1600 C CA . MET A 1 204 ? -9.183 5.269 1.160 1.00 96.31 204 MET A CA 1
ATOM 1601 C C . MET A 1 204 ? -8.815 5.317 2.650 1.00 96.31 204 MET A C 1
ATOM 1603 O O . MET A 1 204 ? -9.564 4.805 3.469 1.00 96.31 204 MET A O 1
ATOM 1607 N N . VAL A 1 205 ? -7.707 5.966 3.030 1.00 95.00 205 VAL A N 1
ATOM 1608 C CA . VAL A 1 205 ? -7.344 6.205 4.444 1.00 95.00 205 VAL A CA 1
ATOM 1609 C C . VAL A 1 205 ? -8.457 6.954 5.186 1.00 95.00 205 VAL A C 1
ATOM 1611 O O . VAL A 1 205 ? -8.770 6.614 6.327 1.00 95.00 205 VAL A O 1
ATOM 1614 N N . TYR A 1 206 ? -9.069 7.956 4.548 1.00 92.44 206 TYR A N 1
ATOM 1615 C CA . TYR A 1 206 ? -10.200 8.685 5.124 1.00 92.44 206 TYR A CA 1
ATOM 1616 C C . TYR A 1 206 ? -11.493 7.864 5.122 1.00 92.44 206 TYR A C 1
ATOM 1618 O O . TYR A 1 206 ? -12.181 7.853 6.139 1.00 92.44 206 TYR A O 1
ATOM 1626 N N . ASP A 1 207 ? -11.787 7.158 4.029 1.00 90.00 207 ASP A N 1
ATOM 1627 C CA . ASP A 1 207 ? -12.983 6.308 3.887 1.00 90.00 207 ASP A CA 1
ATOM 1628 C C . ASP A 1 207 ? -13.009 5.173 4.929 1.00 90.00 207 ASP A C 1
ATOM 1630 O O . ASP A 1 207 ? -14.027 4.911 5.559 1.00 90.00 207 ASP A O 1
ATOM 1634 N N . LEU A 1 208 ? -11.847 4.578 5.215 1.00 89.31 208 LEU A N 1
ATOM 1635 C CA . LEU A 1 208 ? -11.667 3.563 6.260 1.00 89.31 208 LEU A CA 1
ATOM 1636 C C . LEU A 1 208 ? -11.591 4.143 7.681 1.00 89.31 208 LEU A C 1
ATOM 1638 O O . LEU A 1 208 ? -11.405 3.394 8.639 1.00 89.31 208 LEU A O 1
ATOM 1642 N N . GLY A 1 209 ? -11.651 5.466 7.844 1.00 88.62 209 GLY A N 1
ATOM 1643 C CA . GLY A 1 209 ? -11.562 6.099 9.159 1.00 88.62 209 GLY A CA 1
ATOM 1644 C C . GLY A 1 209 ? -10.190 5.998 9.833 1.00 88.62 209 GLY A C 1
ATOM 1645 O O . GLY A 1 209 ? -10.090 6.274 11.023 1.00 88.62 209 GLY A O 1
ATOM 1646 N N . LEU A 1 210 ? -9.115 5.655 9.110 1.00 90.25 210 LEU A N 1
ATOM 1647 C CA . LEU A 1 210 ? -7.780 5.430 9.698 1.00 90.25 210 LEU A CA 1
ATOM 1648 C C . LEU A 1 210 ? -7.140 6.700 10.284 1.00 90.25 210 LEU A C 1
ATOM 1650 O O . LEU A 1 210 ? -6.141 6.616 10.987 1.00 90.25 210 LEU A O 1
ATOM 1654 N N . HIS A 1 211 ? -7.690 7.873 9.969 1.00 89.38 211 HIS A N 1
ATOM 1655 C CA . HIS A 1 211 ? -7.298 9.169 10.527 1.00 89.38 211 HIS A CA 1
ATOM 1656 C C . HIS A 1 211 ? -7.825 9.403 11.952 1.00 89.38 211 HIS A C 1
ATOM 1658 O O . HIS A 1 211 ? -7.385 10.336 12.628 1.00 89.38 211 HIS A O 1
ATOM 1664 N N . LEU A 1 212 ? -8.754 8.570 12.416 1.00 85.25 212 LEU A N 1
ATOM 1665 C CA . LEU A 1 212 ? -9.273 8.586 13.776 1.00 85.25 212 LEU A CA 1
ATOM 1666 C C . LEU A 1 212 ? -8.510 7.559 14.616 1.00 85.25 212 LEU A C 1
ATOM 1668 O O . LEU A 1 212 ? -8.122 6.509 14.104 1.00 85.25 212 LEU A O 1
ATOM 1672 N N . ASP A 1 213 ? -8.287 7.841 15.903 1.00 74.50 213 ASP A N 1
ATOM 1673 C CA . ASP A 1 213 ? -7.724 6.812 16.782 1.00 74.50 213 ASP A CA 1
ATOM 1674 C C . ASP A 1 213 ? -8.777 5.710 16.962 1.00 74.50 213 ASP A C 1
ATOM 1676 O O . ASP A 1 213 ? -9.929 6.021 17.298 1.00 74.50 213 ASP A O 1
ATOM 1680 N N . PRO A 1 214 ? -8.431 4.429 16.748 1.00 66.12 214 PRO A N 1
ATOM 1681 C CA . PRO A 1 214 ? -9.332 3.340 17.072 1.00 66.12 214 PRO A CA 1
ATOM 1682 C C . PRO A 1 214 ? -9.715 3.453 18.548 1.00 66.12 214 PRO A C 1
ATOM 1684 O O . PRO A 1 214 ? -8.851 3.426 19.430 1.00 66.12 214 PRO A O 1
ATOM 1687 N N . LYS A 1 215 ? -11.013 3.602 18.835 1.00 60.47 215 LYS A N 1
ATOM 1688 C CA . LYS A 1 215 ? -11.506 3.550 20.215 1.00 60.47 215 LYS A CA 1
ATOM 1689 C C . LYS A 1 215 ? -11.012 2.234 20.813 1.00 60.47 215 LYS A C 1
ATOM 1691 O O . LYS A 1 215 ? -11.242 1.177 20.229 1.00 60.47 215 LYS A O 1
ATOM 1696 N N . GLN A 1 216 ? -10.343 2.289 21.965 1.00 55.22 216 GLN A N 1
ATOM 1697 C CA . GLN A 1 216 ? -9.708 1.138 22.632 1.00 55.22 216 GLN A CA 1
ATOM 1698 C C . GLN A 1 216 ? -10.706 0.064 23.127 1.00 55.22 216 GLN A C 1
ATOM 1700 O O . GLN A 1 216 ? -10.412 -0.677 24.059 1.00 55.22 216 GLN A O 1
ATOM 1705 N N . THR A 1 217 ? -11.916 -0.015 22.570 1.00 45.50 217 THR A N 1
ATOM 1706 C CA . THR A 1 217 ? -13.051 -0.697 23.195 1.00 45.50 217 THR A CA 1
ATOM 1707 C C . THR A 1 217 ? -13.553 -1.943 22.465 1.00 45.50 217 THR A C 1
ATOM 1709 O O . THR A 1 217 ? -14.461 -2.572 22.993 1.00 45.50 217 THR A O 1
ATOM 1712 N N . THR A 1 218 ? -12.968 -2.364 21.337 1.00 52.16 218 THR A N 1
ATOM 1713 C CA . THR A 1 218 ? -13.353 -3.636 20.668 1.00 52.16 218 THR A CA 1
ATOM 1714 C C . THR A 1 218 ? -12.300 -4.256 19.738 1.00 52.16 218 THR A C 1
ATOM 1716 O O . THR A 1 218 ? -12.358 -5.463 19.511 1.00 52.16 218 THR A O 1
ATOM 1719 N N . ASP A 1 219 ? -11.342 -3.484 19.216 1.00 59.94 219 ASP A N 1
ATOM 1720 C CA . ASP A 1 219 ? -10.329 -3.992 18.275 1.00 59.94 219 ASP A CA 1
ATOM 1721 C C . ASP A 1 219 ? -9.209 -4.774 18.985 1.00 59.94 219 ASP A C 1
ATOM 1723 O O . ASP A 1 219 ? -8.840 -4.469 20.125 1.00 59.94 219 ASP A O 1
ATOM 1727 N N . ARG A 1 220 ? -8.619 -5.774 18.307 1.00 74.56 220 ARG A N 1
ATOM 1728 C CA . ARG A 1 220 ? -7.420 -6.453 18.827 1.00 74.56 220 ARG A CA 1
ATOM 1729 C C . ARG A 1 220 ? -6.267 -5.451 18.833 1.00 74.56 220 ARG A C 1
ATOM 1731 O O . ARG A 1 220 ? -6.145 -4.632 17.927 1.00 74.56 220 ARG A O 1
ATOM 1738 N N . SER A 1 221 ? -5.376 -5.541 19.818 1.00 79.19 221 SER A N 1
ATOM 1739 C CA . SER A 1 221 ? -4.215 -4.643 19.922 1.00 79.19 221 SER A CA 1
ATOM 1740 C C . SER A 1 221 ? -3.370 -4.596 18.644 1.00 79.19 221 SER A C 1
ATOM 1742 O O . SER A 1 221 ? -2.902 -3.533 18.254 1.00 79.19 221 SER A O 1
ATOM 1744 N N . GLU A 1 222 ? -3.218 -5.732 17.966 1.00 83.50 222 GLU A N 1
ATOM 1745 C CA . GLU A 1 222 ? -2.528 -5.827 16.677 1.00 83.50 222 GLU A CA 1
ATOM 1746 C C . GLU A 1 222 ? -3.213 -4.996 15.578 1.00 83.50 222 GLU A C 1
ATOM 1748 O O . GLU A 1 222 ? -2.535 -4.296 14.826 1.00 83.50 222 GLU A O 1
ATOM 1753 N N . ASP A 1 223 ? -4.546 -5.018 15.516 1.00 85.75 223 ASP A N 1
ATOM 1754 C CA . ASP A 1 223 ? -5.327 -4.299 14.506 1.00 85.75 223 ASP A CA 1
ATOM 1755 C C . ASP A 1 223 ? -5.149 -2.783 14.663 1.00 85.75 223 ASP A C 1
ATOM 1757 O O . ASP A 1 223 ? -4.977 -2.062 13.676 1.00 85.75 223 ASP A O 1
ATOM 1761 N N . ILE A 1 224 ? -5.132 -2.304 15.912 1.00 84.06 224 ILE A N 1
ATOM 1762 C CA . ILE A 1 224 ? -4.890 -0.897 16.253 1.00 84.06 224 ILE A CA 1
ATOM 1763 C C . ILE A 1 224 ? -3.509 -0.463 15.752 1.00 84.06 224 ILE A C 1
ATOM 1765 O O . ILE A 1 224 ? -3.389 0.555 15.068 1.00 84.06 224 ILE A O 1
ATOM 1769 N N . GLU A 1 225 ? -2.470 -1.246 16.038 1.00 85.38 225 GLU A N 1
ATOM 1770 C CA . GLU A 1 225 ? -1.098 -0.922 15.636 1.00 85.38 225 GLU A CA 1
ATOM 1771 C C . GLU A 1 225 ? -0.923 -0.935 14.111 1.00 85.38 225 GLU A C 1
ATOM 1773 O O . GLU A 1 225 ? -0.265 -0.051 13.554 1.00 85.38 225 GLU A O 1
ATOM 1778 N N . ILE A 1 226 ? -1.568 -1.870 13.406 1.00 88.88 226 ILE A N 1
ATOM 1779 C CA . ILE A 1 226 ? -1.563 -1.905 11.937 1.00 88.88 226 ILE A CA 1
ATOM 1780 C C . ILE A 1 226 ? -2.246 -0.661 11.361 1.00 88.88 226 ILE A C 1
ATOM 1782 O O . ILE A 1 226 ? -1.668 0.002 10.497 1.00 88.88 226 ILE A O 1
ATOM 1786 N N . LYS A 1 227 ? -3.445 -0.308 11.844 1.00 90.00 227 LYS A N 1
ATOM 1787 C CA . LYS A 1 227 ? -4.184 0.883 11.388 1.00 90.00 227 LYS A CA 1
ATOM 1788 C C . LYS A 1 227 ? -3.360 2.160 11.604 1.00 90.00 227 LYS A C 1
ATOM 1790 O O . LYS A 1 227 ? -3.211 2.954 10.672 1.00 90.00 227 LYS A O 1
ATOM 1795 N N . ARG A 1 228 ? -2.739 2.311 12.783 1.00 89.12 228 ARG A N 1
ATOM 1796 C CA . ARG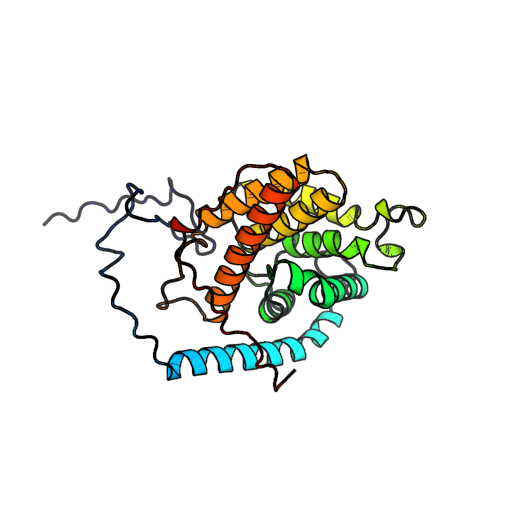 A 1 228 ? -1.828 3.426 13.105 1.00 89.12 228 ARG A CA 1
ATOM 1797 C C . ARG A 1 228 ? -0.629 3.481 12.159 1.00 89.12 228 ARG A C 1
ATOM 1799 O O . A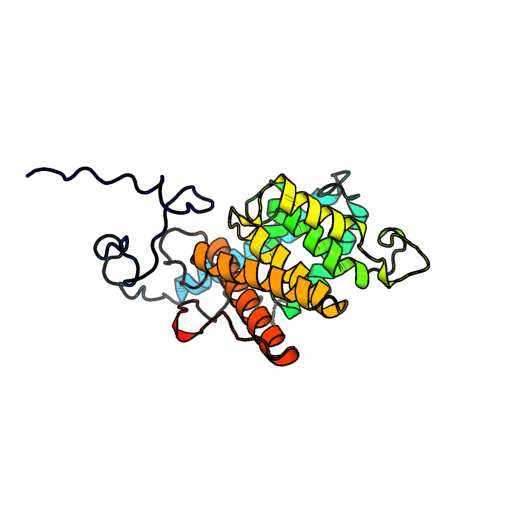RG A 1 228 ? -0.308 4.550 11.642 1.00 89.12 228 ARG A O 1
ATOM 1806 N N . ARG A 1 229 ? 0.017 2.339 11.895 1.00 90.00 229 ARG A N 1
ATOM 1807 C CA . ARG A 1 229 ? 1.172 2.243 10.984 1.00 90.00 229 ARG A CA 1
ATOM 1808 C C . ARG A 1 229 ? 0.810 2.682 9.574 1.00 90.00 229 ARG A C 1
ATOM 1810 O O . ARG A 1 229 ? 1.534 3.470 8.973 1.00 90.00 229 ARG A O 1
ATOM 1817 N N . VAL A 1 230 ? -0.320 2.204 9.062 1.00 93.06 230 VAL A N 1
ATOM 1818 C CA . VAL A 1 230 ? -0.788 2.544 7.716 1.00 93.06 230 VAL A CA 1
ATOM 1819 C C . VAL A 1 230 ? -1.119 4.031 7.613 1.00 93.06 230 VAL A C 1
ATOM 1821 O O . VAL A 1 230 ? -0.700 4.665 6.646 1.00 93.06 230 VAL A O 1
ATOM 1824 N N . PHE A 1 231 ? -1.783 4.615 8.618 1.00 93.88 231 PHE A N 1
ATOM 1825 C CA . PHE A 1 231 ? -2.050 6.054 8.651 1.00 93.88 231 PHE A CA 1
ATOM 1826 C C . PHE A 1 231 ? -0.760 6.885 8.625 1.00 93.88 231 PHE A C 1
ATOM 1828 O O . PHE A 1 231 ? -0.600 7.757 7.769 1.00 93.88 231 PHE A O 1
ATOM 1835 N N . TRP A 1 232 ? 0.187 6.604 9.523 1.00 92.44 232 TRP A N 1
ATOM 1836 C CA . TRP A 1 232 ? 1.435 7.367 9.587 1.00 92.44 232 TRP A CA 1
ATOM 1837 C C . TRP A 1 232 ? 2.322 7.151 8.361 1.00 92.44 232 TRP A C 1
ATOM 1839 O O . TRP A 1 232 ? 2.936 8.102 7.877 1.00 92.44 232 TRP A O 1
ATOM 1849 N N . GLY A 1 233 ? 2.344 5.941 7.800 1.00 92.69 233 GLY A N 1
ATOM 1850 C CA . GLY A 1 233 ? 3.024 5.672 6.537 1.00 92.69 233 GLY A CA 1
ATOM 1851 C C . GLY A 1 233 ? 2.416 6.463 5.377 1.00 92.69 233 GLY A C 1
ATOM 1852 O O . GLY A 1 233 ? 3.146 7.094 4.613 1.00 92.69 233 GLY A O 1
ATOM 1853 N N . ALA A 1 234 ? 1.084 6.518 5.290 1.00 94.88 234 ALA A N 1
ATOM 1854 C CA . ALA A 1 234 ? 0.372 7.332 4.309 1.00 94.88 234 ALA A CA 1
ATOM 1855 C C . ALA A 1 234 ? 0.672 8.832 4.473 1.00 94.88 234 ALA A C 1
ATOM 1857 O O . ALA A 1 234 ? 0.951 9.514 3.485 1.00 94.88 234 ALA A O 1
ATOM 1858 N N . PHE A 1 235 ? 0.693 9.333 5.713 1.00 94.00 235 PHE A N 1
ATOM 1859 C CA . PHE A 1 235 ? 1.078 10.710 6.030 1.00 94.00 235 PHE A CA 1
ATOM 1860 C C . PHE A 1 235 ? 2.489 11.037 5.525 1.00 94.00 235 PHE A C 1
ATOM 1862 O O . PHE A 1 235 ? 2.691 12.062 4.873 1.00 94.00 235 PHE A O 1
ATOM 1869 N N . VAL A 1 236 ? 3.468 10.163 5.783 1.00 92.50 236 VAL A N 1
ATOM 1870 C CA . VAL A 1 236 ? 4.849 10.357 5.315 1.00 92.50 236 VAL A CA 1
ATOM 1871 C C . VAL A 1 236 ? 4.918 10.347 3.787 1.00 92.50 236 VAL A C 1
ATOM 1873 O O . VAL A 1 236 ? 5.548 11.235 3.210 1.00 92.50 236 VAL A O 1
ATOM 1876 N N . CYS A 1 237 ? 4.246 9.402 3.119 1.00 92.56 237 CYS A N 1
ATOM 1877 C CA . CYS A 1 237 ? 4.172 9.363 1.656 1.00 92.56 237 CYS A CA 1
ATOM 1878 C C . CYS A 1 237 ? 3.604 10.667 1.072 1.00 92.56 237 CYS A C 1
ATOM 1880 O O . CYS A 1 237 ? 4.203 11.229 0.155 1.00 92.56 237 CYS A O 1
ATOM 1882 N N . ASP A 1 238 ? 2.501 11.176 1.630 1.00 94.44 238 ASP A N 1
ATOM 1883 C CA . ASP A 1 238 ? 1.870 12.436 1.220 1.00 94.44 238 ASP A CA 1
ATOM 1884 C C . ASP A 1 238 ? 2.829 13.628 1.364 1.00 94.44 238 ASP A C 1
ATOM 1886 O O . ASP A 1 238 ? 3.018 14.398 0.417 1.00 94.44 238 ASP A O 1
ATOM 1890 N N . LYS A 1 239 ? 3.512 13.754 2.515 1.00 93.25 239 LYS A N 1
ATOM 1891 C CA . LYS A 1 239 ? 4.467 14.851 2.746 1.00 93.25 239 LYS A CA 1
ATOM 1892 C C . LYS A 1 239 ? 5.678 14.778 1.833 1.00 93.25 239 LYS A C 1
ATOM 1894 O O . LYS A 1 239 ? 6.027 15.795 1.242 1.00 93.25 239 LYS A O 1
ATOM 1899 N N . LEU A 1 240 ? 6.319 13.614 1.711 1.00 90.31 240 LEU A N 1
ATOM 1900 C CA . LEU A 1 240 ? 7.501 13.476 0.859 1.00 90.31 240 LEU A CA 1
ATOM 1901 C C . LEU A 1 240 ? 7.152 13.778 -0.593 1.00 90.31 240 LEU A C 1
ATOM 1903 O O . LEU A 1 240 ? 7.864 14.526 -1.257 1.00 90.31 240 LEU A O 1
ATOM 1907 N N . GLN A 1 241 ? 6.033 13.251 -1.081 1.00 89.19 241 GLN A N 1
ATOM 1908 C CA . GLN A 1 241 ? 5.637 13.476 -2.460 1.00 89.19 241 GLN A CA 1
ATOM 1909 C C . GLN A 1 241 ? 5.270 14.942 -2.728 1.00 89.19 241 GLN A C 1
ATOM 1911 O O . GLN A 1 241 ? 5.673 15.495 -3.753 1.00 89.19 241 GLN A O 1
ATOM 1916 N N . SER A 1 242 ? 4.577 15.587 -1.787 1.00 91.56 242 SER A N 1
ATOM 1917 C CA . SER A 1 242 ? 4.279 17.022 -1.835 1.00 91.56 242 SER A CA 1
ATOM 1918 C C . SER A 1 242 ? 5.551 17.869 -1.842 1.00 91.56 242 SER A C 1
ATOM 1920 O O . SER A 1 242 ? 5.695 18.759 -2.678 1.00 91.56 242 SER A O 1
ATOM 1922 N N . LEU A 1 243 ? 6.505 17.545 -0.965 1.00 92.25 243 LEU A N 1
ATOM 1923 C CA . LEU A 1 243 ? 7.778 18.248 -0.834 1.00 92.25 243 LEU A CA 1
ATOM 1924 C C . LEU A 1 243 ? 8.646 18.116 -2.092 1.00 92.25 243 LEU A C 1
ATOM 1926 O O . LEU A 1 243 ? 9.146 19.118 -2.593 1.00 92.25 243 LEU A O 1
ATOM 1930 N N . TYR A 1 244 ? 8.823 16.898 -2.612 1.00 87.88 244 TYR A N 1
ATOM 1931 C CA . TYR A 1 244 ? 9.724 16.647 -3.742 1.00 87.88 244 TYR A CA 1
ATOM 1932 C C . TYR A 1 244 ? 9.156 17.090 -5.092 1.00 87.88 244 TYR A C 1
ATOM 1934 O O . TYR A 1 244 ? 9.924 17.449 -5.980 1.00 87.88 244 TYR A O 1
ATOM 1942 N N . LEU A 1 245 ? 7.831 17.045 -5.269 1.00 89.75 245 LEU A N 1
ATOM 1943 C CA . LEU A 1 245 ? 7.185 17.318 -6.559 1.00 89.75 245 LEU A CA 1
ATOM 1944 C C . LEU A 1 245 ? 6.383 18.629 -6.577 1.00 89.75 245 LEU A C 1
ATOM 1946 O O . LEU A 1 245 ? 5.735 18.921 -7.582 1.00 89.75 245 LEU A O 1
ATOM 1950 N N . GLY A 1 246 ? 6.376 19.394 -5.480 1.00 90.12 246 GLY A N 1
ATOM 1951 C CA . GLY A 1 246 ? 5.587 20.625 -5.347 1.00 90.12 246 GLY A CA 1
ATOM 1952 C C . GLY A 1 246 ? 4.073 20.391 -5.403 1.00 90.12 246 GLY A C 1
ATOM 1953 O O . GLY A 1 246 ? 3.326 21.262 -5.846 1.00 90.12 246 GLY A O 1
ATOM 1954 N N . ARG A 1 247 ? 3.612 19.192 -5.024 1.00 90.00 247 ARG A N 1
ATOM 1955 C CA . ARG A 1 247 ? 2.188 18.821 -5.035 1.00 90.00 247 ARG A CA 1
ATOM 1956 C C . ARG A 1 247 ? 1.498 19.291 -3.747 1.00 90.00 247 ARG A C 1
ATOM 1958 O O . ARG A 1 247 ? 2.162 19.420 -2.720 1.00 90.00 247 ARG A O 1
ATOM 1965 N N . PRO A 1 248 ? 0.183 19.566 -3.780 1.00 91.50 248 PRO A N 1
ATOM 1966 C CA . PRO A 1 248 ? -0.553 19.905 -2.573 1.00 91.50 248 PRO A CA 1
ATOM 1967 C C . PRO A 1 248 ? -0.680 18.684 -1.665 1.00 91.50 248 PRO A C 1
ATOM 1969 O O . PRO A 1 248 ? -0.985 17.588 -2.122 1.00 91.50 248 PRO A O 1
ATOM 1972 N N . VAL A 1 249 ? -0.511 18.920 -0.374 1.00 92.94 249 VAL A N 1
ATOM 1973 C CA . VAL A 1 249 ? -0.732 17.941 0.688 1.00 92.94 249 VAL A CA 1
ATOM 1974 C C . VAL A 1 249 ? -2.212 17.563 0.770 1.00 92.94 249 VAL A C 1
ATOM 1976 O O . VAL A 1 249 ? -3.062 18.454 0.766 1.00 92.94 249 VAL A O 1
ATOM 1979 N N . ALA A 1 250 ? -2.518 16.273 0.928 1.00 93.19 250 ALA A N 1
ATOM 1980 C CA . ALA A 1 250 ? -3.889 15.815 1.158 1.00 93.19 250 ALA A CA 1
ATOM 1981 C C . ALA A 1 250 ? -4.219 15.588 2.643 1.00 93.19 250 ALA A C 1
ATOM 1983 O O . ALA A 1 250 ? -5.336 15.894 3.054 1.00 93.19 250 ALA A O 1
ATOM 1984 N N . ILE A 1 251 ? -3.281 15.078 3.455 1.00 93.12 251 ILE A N 1
ATOM 1985 C CA . ILE A 1 251 ? -3.534 14.816 4.879 1.00 93.12 251 ILE A CA 1
ATOM 1986 C C . ILE A 1 251 ? -3.210 16.052 5.715 1.00 93.12 251 ILE A C 1
ATOM 1988 O O . ILE A 1 251 ? -2.044 16.438 5.883 1.00 93.12 251 ILE A O 1
ATOM 1992 N N . ASN A 1 252 ? -4.242 16.635 6.317 1.00 89.75 252 ASN A N 1
ATOM 1993 C CA . ASN A 1 252 ? -4.090 17.652 7.346 1.00 89.75 252 ASN A CA 1
ATOM 1994 C C . ASN A 1 252 ? -4.000 16.998 8.731 1.00 89.75 252 ASN A C 1
ATOM 1996 O O . ASN A 1 252 ? -4.864 1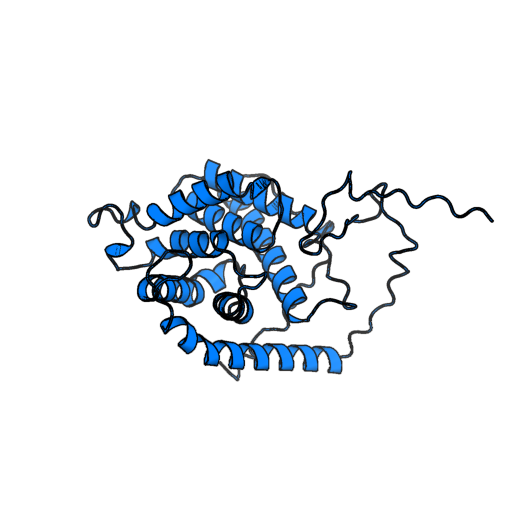6.222 9.128 1.00 89.75 252 ASN A O 1
ATOM 2000 N N . ILE A 1 253 ? -2.947 17.332 9.479 1.00 87.12 253 ILE A N 1
ATOM 2001 C CA . ILE A 1 253 ? -2.707 16.764 10.808 1.00 87.12 253 ILE A CA 1
ATOM 2002 C C . ILE A 1 253 ? -3.779 17.185 11.821 1.00 87.12 253 ILE A C 1
ATOM 2004 O O . ILE A 1 253 ? -4.087 16.422 12.731 1.00 87.12 253 ILE A O 1
ATOM 2008 N N . CYS A 1 254 ? -4.372 18.371 11.652 1.00 86.31 254 CYS A N 1
ATOM 2009 C CA . CYS A 1 254 ? -5.413 18.877 12.548 1.00 86.31 254 CYS A CA 1
ATOM 2010 C C . CYS A 1 254 ? -6.699 18.042 12.494 1.00 86.31 254 CYS A C 1
ATOM 2012 O O . CYS A 1 254 ? -7.461 18.046 13.455 1.00 86.31 254 CYS A O 1
ATOM 2014 N N . ASP A 1 255 ? -6.906 17.308 11.401 1.00 82.62 255 ASP A N 1
ATOM 2015 C CA . ASP A 1 255 ? -8.076 16.454 11.201 1.00 82.62 255 ASP A CA 1
ATOM 2016 C C . ASP A 1 255 ? -7.820 15.014 11.683 1.00 82.62 255 ASP A C 1
ATOM 2018 O O . ASP A 1 255 ? -8.671 14.143 11.519 1.00 82.62 255 ASP A O 1
ATOM 2022 N N . SER A 1 256 ? -6.644 14.744 12.264 1.00 85.00 256 SER A N 1
ATOM 2023 C CA . SER A 1 256 ? -6.228 13.410 12.700 1.00 85.00 256 SER A CA 1
ATOM 2024 C C . SER A 1 256 ? -6.131 13.285 14.216 1.00 85.00 256 SER A C 1
ATOM 2026 O O . SER A 1 256 ? -5.696 14.209 14.903 1.00 85.00 256 SER A O 1
ATOM 2028 N N . GLN A 1 257 ? -6.506 12.117 14.735 1.00 85.25 257 GLN A N 1
ATOM 2029 C CA . GLN A 1 257 ? -6.496 11.811 16.172 1.00 85.25 257 GLN A CA 1
ATOM 2030 C C . GLN A 1 257 ? -5.564 10.641 16.524 1.00 85.25 257 GLN A C 1
ATOM 2032 O O . GLN A 1 257 ? -5.461 10.259 17.682 1.00 85.25 257 GLN A O 1
ATOM 2037 N N . VAL A 1 258 ? -4.863 10.084 15.537 1.00 86.56 258 VAL A N 1
ATOM 2038 C CA . VAL A 1 258 ? -4.039 8.876 15.671 1.00 86.56 258 VAL A CA 1
ATOM 2039 C C . VAL A 1 258 ? -2.849 9.095 16.615 1.00 86.56 258 VAL A C 1
ATOM 2041 O O . VAL A 1 258 ? -2.078 10.043 16.447 1.00 86.56 258 VAL A O 1
ATOM 2044 N N . SER A 1 259 ? -2.654 8.185 17.577 1.00 84.94 259 SER A N 1
ATOM 2045 C CA . SER A 1 259 ? -1.478 8.204 18.461 1.00 84.94 259 SER A CA 1
ATOM 2046 C C . SER A 1 259 ? -0.164 8.112 17.676 1.00 84.94 259 SER A C 1
ATOM 2048 O O . SER A 1 259 ? -0.065 7.378 16.693 1.00 84.94 259 SER A O 1
ATOM 2050 N N . ARG A 1 260 ? 0.865 8.834 18.136 1.00 83.19 260 ARG A N 1
ATOM 2051 C CA . ARG A 1 260 ? 2.235 8.797 17.582 1.00 83.19 260 ARG A CA 1
ATOM 2052 C C . ARG A 1 260 ? 3.096 7.677 18.166 1.00 83.19 260 ARG A C 1
ATOM 2054 O O . ARG A 1 260 ? 4.185 7.426 17.659 1.00 83.19 260 ARG A O 1
ATOM 2061 N N . GLU A 1 261 ? 2.646 7.055 19.250 1.00 80.94 261 GLU A N 1
ATOM 2062 C CA . GLU A 1 261 ? 3.388 6.010 19.950 1.00 80.94 261 GLU A CA 1
ATOM 2063 C C . GLU A 1 261 ? 2.962 4.630 19.448 1.00 80.94 261 GLU A C 1
ATOM 2065 O O . GLU A 1 261 ? 1.784 4.279 19.526 1.00 80.94 261 GLU A O 1
ATOM 2070 N N . PHE A 1 262 ? 3.935 3.855 18.962 1.00 79.75 262 PHE A N 1
ATOM 2071 C CA . PHE A 1 262 ? 3.762 2.443 18.626 1.00 79.75 262 PHE A CA 1
ATOM 2072 C C . PHE A 1 262 ? 4.117 1.562 19.826 1.00 79.75 262 PHE A C 1
ATOM 2074 O O . PHE A 1 262 ? 5.125 1.783 20.504 1.00 79.75 262 PHE A O 1
ATOM 2081 N N . LEU A 1 263 ? 3.294 0.550 20.079 1.00 79.94 263 LEU A N 1
ATOM 2082 C CA . LEU A 1 263 ? 3.427 -0.375 21.208 1.00 79.94 263 LEU A CA 1
ATOM 2083 C C . LEU A 1 263 ? 4.196 -1.653 20.839 1.00 79.94 263 LEU A C 1
ATOM 2085 O O . LEU A 1 263 ? 4.553 -2.437 21.711 1.00 79.94 263 LEU A O 1
ATOM 2089 N N . ASP A 1 264 ? 4.480 -1.867 19.559 1.00 72.81 264 ASP A N 1
ATOM 2090 C CA . ASP A 1 264 ? 5.186 -3.048 19.056 1.00 72.81 264 ASP A CA 1
ATOM 2091 C C . ASP A 1 264 ? 6.711 -2.868 18.938 1.00 72.81 264 ASP A C 1
ATOM 2093 O O . ASP A 1 264 ? 7.404 -3.769 18.457 1.00 72.81 264 ASP A O 1
ATOM 2097 N N . LEU A 1 265 ? 7.247 -1.717 19.361 1.00 65.81 265 LEU A N 1
ATOM 2098 C CA . LEU A 1 265 ? 8.680 -1.444 19.323 1.00 65.81 265 LEU A CA 1
ATOM 2099 C C . LEU A 1 265 ? 9.410 -2.427 20.242 1.00 65.81 265 LEU A C 1
ATOM 2101 O O . LEU A 1 265 ? 9.319 -2.345 21.468 1.00 65.81 265 LEU A O 1
ATOM 2105 N N . ILE A 1 266 ? 10.164 -3.348 19.635 1.00 53.16 266 ILE A N 1
ATOM 2106 C CA . ILE A 1 266 ? 11.117 -4.197 20.349 1.00 53.16 266 ILE A CA 1
ATOM 2107 C C . ILE A 1 266 ? 12.058 -3.254 21.098 1.00 53.16 266 ILE A C 1
ATOM 2109 O O . ILE A 1 266 ? 12.727 -2.416 20.487 1.00 53.16 266 ILE A O 1
ATOM 2113 N N . HIS A 1 267 ? 12.083 -3.358 22.425 1.00 37.56 267 HIS A N 1
ATOM 2114 C CA . HIS A 1 267 ? 13.001 -2.575 23.236 1.00 37.56 267 HIS A CA 1
ATOM 2115 C C . HIS A 1 267 ? 14.437 -2.829 22.733 1.00 37.56 267 HIS A C 1
ATOM 2117 O O . HIS A 1 267 ? 14.810 -3.997 22.596 1.00 37.56 267 HIS A O 1
ATOM 2123 N N . PRO A 1 268 ? 15.268 -1.795 22.490 1.00 35.25 268 PRO A N 1
ATOM 2124 C CA . PRO A 1 268 ? 16.612 -1.946 21.913 1.00 35.25 268 PRO A CA 1
ATOM 2125 C C . PRO A 1 268 ? 17.552 -2.903 22.663 1.00 35.25 268 PRO A C 1
ATOM 2127 O O . PRO A 1 268 ? 18.600 -3.263 22.148 1.00 35.25 268 PRO A O 1
ATOM 2130 N N . GLN A 1 269 ? 17.201 -3.305 23.885 1.00 30.17 269 GLN A N 1
ATOM 2131 C CA . GLN A 1 269 ? 17.971 -4.251 24.697 1.00 30.17 269 GLN A CA 1
ATOM 2132 C C . GLN A 1 269 ? 17.716 -5.731 24.352 1.00 30.17 269 GLN A C 1
ATOM 2134 O O . GLN A 1 269 ? 18.329 -6.596 24.970 1.00 30.17 269 GLN A O 1
ATOM 2139 N N . LEU A 1 270 ? 16.814 -6.033 23.412 1.00 34.75 270 LEU A N 1
ATOM 2140 C CA . LEU A 1 270 ? 16.432 -7.403 23.033 1.00 34.75 270 LEU A CA 1
ATOM 2141 C C . LEU A 1 270 ? 16.518 -7.672 21.517 1.00 34.75 270 LEU A C 1
ATOM 2143 O O . LEU A 1 270 ? 15.999 -8.690 21.058 1.00 34.75 270 LEU A O 1
ATOM 2147 N N . ALA A 1 271 ? 17.138 -6.769 20.750 1.00 32.91 271 ALA A N 1
ATOM 2148 C CA . ALA A 1 271 ? 17.406 -6.937 19.319 1.00 32.91 271 ALA A CA 1
ATOM 2149 C C . ALA A 1 271 ? 18.783 -7.565 19.065 1.00 32.91 271 ALA A C 1
ATOM 2151 O O . ALA A 1 271 ? 19.733 -7.213 19.802 1.00 32.91 271 ALA A O 1
#

Sequence (271 aa):
MDRKPELDIANFVSVDDSGETNSFGPSSALYNPARNGPDKPTQCDSTWVENVKNSLIANAALQRHLEYGLMKHSTIAGVPTELAMHLLNLHWDRQHHTFLLTYRPAVMRDLQCTGQYCSTFMLNAIFACCSKFSPRHEVREDPRDPSSAGSQFFNRCDELIAQNSLLMRPHITTVVGLLLLGSTYNARGETSKGWLYTGYALRMVYDLGLHLDPKQTTDRSEDIEIKRRVFWGAFVCDKLQSLYLGRPVAINICDSQVSREFLDLIHPQLA

Foldseek 3Di:
DDDDPDPPCLVPAAAAPVSDGDDDDPVGPPDDCVVVDDPPPPVCPPVNLVVLLVVLQVLQVVLVVCLVVQQPDCDQLNHGSVLLVVLVVLCVVPVCPQQVLADVSVQSVCSVVVDQRHDSLLSLLSQQLSQLVDPDQVQAPDSVDSLRGSVVSVVVNVVCCVVVVPLVHQGSSLLNSLLSVLVSCVVSVVNVSSVVSLVSSLVSLVSNVLLEQPDPPDDRSVVNLSSLSNVRSSQSSQVVSCVVVVDDRDDDNVSGDRDPDHSNDDDPVRD

InterPro domains:
  IPR007219 Xylanolytic transcriptional activator, regulatory domain [PF04082] (88-258)
  IPR007219 Xylanolytic transcriptional activator, regulatory domain [SM00906] (194-269)
  IPR051615 Transcriptional Regulatory Elements [PTHR31313] (15-260)

pLDDT: mean 82.49, std 16.31, range [30.17, 98.44]

Secondary structure (DSSP, 8-state):
--------GGGTS-B-TTS-B---STTSTT--TTTS---------HHHHHHHHHHHHHHHHHHHHHGGGGGGSSEETTEEHHHHHHHHHHIIIIIHHHH----HHHHHHHHHHT-TT--HHHHHHHHHHHHTT---GGGBSSTT-GGGBTHHHHHHHHHHHHHTTTTTS--HHHHHHHHHHHHHHHHTT-HHHHHHHHHHHHHHHHHTTTTSPPPTTTS-HHHHHHHHHHHHHHHHHHHHHHHHHTPPP---GGG----S--S----TT--

Radius of gyration: 20.09 Å; chains: 1; bounding box: 64×47×54 Å